Protein AF-A0A6P6XXM7-F1 (afdb_monomer)

Radius of gyration: 33.69 Å; Cα contacts (8 Å, |Δi|>4): 223; chains: 1; bounding box: 76×42×107 Å

Foldseek 3Di:
DVVVVVVVVLVVVVVVVVVVVVVVVVVVVVVVVVVVVVVVVVVVVPDDPDDPPDPDPVVPPPDDPDDDPPPPPPADAAEDEDEDEPVVVPDPPDPPFPKDKDADDDADQAPVRDWDKFKDWQNHTDDCCVCVVVVNQWHDDDRMTMGRHDDQVSFTKMWMWTAHPVNGIDIHIYGYGYDYDYPDLPDPVDVVSVVVVVVVVVCCSPVVVVVVVVVVVVVVVVVVVVVVVVVVVVVVVVVVVVVVVD

Solvent-accessible surface area (backbone atoms only — not comparable to full-atom values): 14733 Å² total; per-residue (Å²): 113,71,69,62,55,53,52,54,53,51,53,50,49,52,53,51,52,54,51,51,52,51,52,52,52,51,51,56,50,52,53,50,54,52,51,51,51,54,56,49,60,62,55,63,76,72,63,82,88,73,80,88,82,80,79,77,74,70,84,79,71,79,85,69,102,61,90,78,76,84,71,85,67,87,54,79,72,48,75,48,78,48,85,42,60,58,78,66,76,79,43,100,79,69,92,73,63,61,63,47,71,53,80,62,79,83,83,62,67,20,91,85,66,55,74,48,68,52,50,22,48,72,86,39,75,61,59,92,61,42,28,69,79,46,78,60,30,37,42,76,54,97,78,33,49,33,28,47,53,78,51,64,85,68,39,42,40,38,32,42,38,42,48,26,80,86,78,40,68,45,64,44,44,33,38,39,46,50,45,73,38,75,84,56,67,80,42,78,88,28,66,68,32,46,50,52,53,51,51,51,48,51,49,50,68,53,50,50,56,51,51,53,52,51,51,58,53,49,52,53,53,52,52,50,52,51,52,53,53,52,53,52,53,56,52,51,54,57,50,53,56,55,61,73,78,108

Secondary structure (DSSP, 8-state):
-HHHHHHHHHHHHHHHHHHHHHHHHHHHHHHHHHHHHHHHHHHGGGS---------GGGG-SS--S-----------EEEEEEEEGGGTS-TT------EEEPPSPP---TTS--EEEEEETTEEPPTTHHHHTTTSEEEETTEEEESS--GGG-EEEEEEEEETTTEEEEEEEEEEEEEE-S-TT-TT-HHHHHHHHHHHHHHHHHHHHHHHHHHHHHHHHHHHHHHHHHHHHHHHHHHHHHH--

InterPro domains:
  IPR013783 Immunoglobulin-like fold [G3DSA:2.60.40.10] (70-179)
  IPR036179 Immunoglobulin-like domain superfamily [SSF48726] (108-178)

Mean predicted aligned error: 16.74 Å

Structure (mmCIF, N/CA/C/O backbone):
data_AF-A0A6P6XXM7-F1
#
_entry.id   AF-A0A6P6XXM7-F1
#
loop_
_atom_site.group_PDB
_atom_site.id
_atom_site.type_symbol
_atom_site.label_atom_id
_atom_site.label_alt_id
_atom_site.label_comp_id
_atom_site.label_asym_id
_atom_site.label_entity_id
_atom_site.label_seq_id
_atom_site.pdbx_PDB_ins_code
_atom_site.Cartn_x
_atom_site.Cartn_y
_atom_site.Cartn_z
_atom_site.occupancy
_atom_site.B_iso_or_equiv
_atom_site.auth_seq_id
_atom_site.auth_comp_id
_atom_site.auth_asym_id
_atom_site.auth_atom_id
_atom_site.pdbx_PDB_model_num
ATOM 1 N N . MET A 1 1 ? -8.969 14.980 42.119 1.00 53.41 1 MET A N 1
ATOM 2 C CA . MET A 1 1 ? -7.583 14.891 41.609 1.00 53.41 1 MET A CA 1
ATOM 3 C C . MET A 1 1 ? 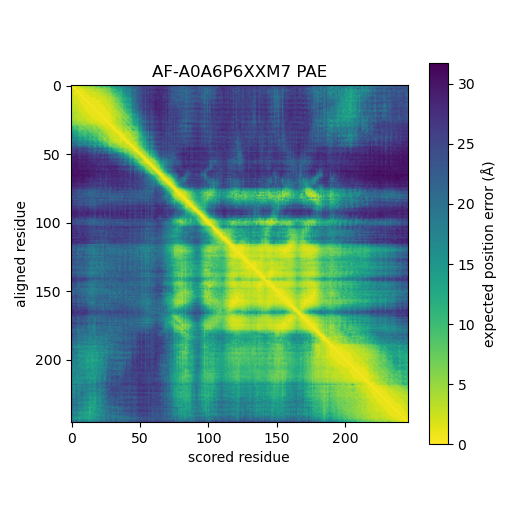-7.220 13.492 41.111 1.00 53.41 1 MET A C 1
ATOM 5 O O . MET A 1 1 ? -6.911 13.384 39.935 1.00 53.41 1 MET A O 1
ATOM 9 N N . PHE A 1 2 ? -7.371 12.425 41.907 1.00 51.16 2 PHE A N 1
ATOM 10 C CA . PHE A 1 2 ? -7.022 11.042 41.509 1.00 51.16 2 PHE A CA 1
ATOM 11 C C . PHE A 1 2 ? -7.587 10.553 40.160 1.00 51.16 2 PHE A C 1
ATOM 13 O O . PHE A 1 2 ? -6.910 9.844 39.424 1.00 51.16 2 PHE A O 1
ATOM 20 N N . TYR A 1 3 ? -8.804 10.962 39.796 1.00 44.75 3 TYR A N 1
ATOM 21 C CA . TYR A 1 3 ? -9.448 10.514 38.554 1.00 44.75 3 TYR A CA 1
ATOM 22 C C . TYR A 1 3 ? -8.784 11.088 37.289 1.00 44.75 3 TYR A C 1
ATOM 24 O O . TYR A 1 3 ? -8.707 10.412 36.270 1.00 44.75 3 TYR A O 1
ATOM 32 N N . HIS A 1 4 ? -8.257 12.314 37.363 1.00 58.06 4 HIS A N 1
ATOM 33 C CA . HIS A 1 4 ? -7.578 12.946 36.230 1.00 58.06 4 HIS A CA 1
ATOM 34 C C . HIS A 1 4 ? -6.200 12.318 35.995 1.00 58.06 4 HIS A C 1
ATOM 36 O O . HIS A 1 4 ? -5.817 12.093 34.853 1.00 58.06 4 HIS A O 1
ATOM 42 N N . GLN A 1 5 ? -5.512 11.959 37.086 1.00 59.47 5 GLN A N 1
ATOM 43 C CA . GLN A 1 5 ? -4.242 11.233 37.059 1.00 59.47 5 GLN A CA 1
ATOM 44 C C . GLN A 1 5 ? -4.393 9.831 36.453 1.00 59.47 5 GLN A C 1
ATOM 46 O O . GLN A 1 5 ? -3.555 9.421 35.657 1.00 59.47 5 GLN A O 1
ATOM 51 N N . CYS A 1 6 ? -5.487 9.129 36.764 1.00 61.59 6 CYS A N 1
ATOM 52 C CA . CYS A 1 6 ? -5.756 7.784 36.246 1.00 61.59 6 CYS A CA 1
ATOM 53 C C . CYS A 1 6 ? -6.059 7.774 34.732 1.00 61.59 6 CYS A C 1
ATOM 55 O O . CYS A 1 6 ? -5.651 6.865 34.010 1.00 61.59 6 CYS A O 1
ATOM 57 N N . ILE A 1 7 ? -6.729 8.814 34.224 1.00 69.81 7 ILE A N 1
ATOM 58 C CA . ILE A 1 7 ? -6.994 8.969 32.784 1.00 69.81 7 ILE A CA 1
ATOM 59 C C . ILE A 1 7 ? -5.702 9.306 32.032 1.00 69.81 7 ILE A C 1
ATOM 61 O O . ILE A 1 7 ? -5.435 8.745 30.974 1.00 69.81 7 ILE A O 1
ATOM 65 N N . THR A 1 8 ? -4.860 10.181 32.588 1.00 74.56 8 THR A N 1
ATOM 66 C CA . THR A 1 8 ? -3.582 10.514 31.949 1.00 74.56 8 THR A CA 1
ATOM 67 C C . THR A 1 8 ? -2.629 9.323 31.911 1.00 74.56 8 THR A C 1
ATOM 69 O O . THR A 1 8 ? -1.978 9.125 30.894 1.00 74.56 8 THR A O 1
ATOM 72 N N . THR A 1 9 ? -2.577 8.491 32.958 1.00 75.00 9 THR A N 1
ATOM 73 C CA . THR A 1 9 ? -1.690 7.314 32.981 1.00 75.00 9 THR A CA 1
ATOM 74 C C . THR A 1 9 ? -2.166 6.188 32.069 1.00 75.00 9 THR A C 1
ATOM 76 O O . THR A 1 9 ? -1.351 5.487 31.476 1.00 75.00 9 THR A O 1
ATOM 79 N N . THR A 1 10 ? -3.479 6.008 31.917 1.00 74.50 10 THR A N 1
ATOM 80 C CA . THR A 1 10 ? -4.025 5.021 30.973 1.00 74.50 10 THR A CA 1
ATOM 81 C C . THR A 1 10 ? -3.823 5.460 29.526 1.00 74.50 10 THR A C 1
ATOM 83 O O . THR A 1 10 ? -3.400 4.652 28.702 1.00 74.50 10 THR A O 1
ATOM 86 N N . ALA A 1 11 ? -4.019 6.746 29.221 1.00 76.12 11 ALA A N 1
ATOM 87 C CA . ALA A 1 11 ? -3.731 7.293 27.899 1.00 76.12 11 ALA A CA 1
ATOM 88 C C . ALA A 1 11 ? -2.241 7.171 27.529 1.00 76.12 11 ALA A C 1
ATOM 90 O O . ALA A 1 11 ? -1.923 6.753 26.417 1.00 76.12 11 ALA A O 1
ATOM 91 N N . THR A 1 12 ? -1.320 7.466 28.455 1.00 79.31 12 THR A N 1
ATOM 92 C CA . THR A 1 12 ? 0.120 7.317 28.191 1.00 79.31 12 THR A CA 1
ATOM 93 C C . THR A 1 12 ? 0.527 5.858 28.019 1.00 79.31 12 THR A C 1
ATOM 95 O O . THR A 1 12 ? 1.300 5.565 27.114 1.00 79.31 12 THR A O 1
ATOM 98 N N . MET A 1 13 ? -0.031 4.929 28.802 1.00 81.94 13 MET A N 1
ATOM 99 C CA . MET A 1 13 ? 0.214 3.492 28.622 1.00 81.94 13 MET A CA 1
ATOM 100 C C . MET A 1 13 ? -0.247 2.992 27.248 1.00 81.94 13 MET A C 1
ATOM 102 O O . MET A 1 13 ? 0.482 2.248 26.601 1.00 81.94 13 MET A O 1
ATOM 106 N N . ILE A 1 14 ? -1.411 3.436 26.761 1.00 81.38 14 ILE A N 1
ATOM 107 C CA . ILE A 1 14 ? -1.905 3.066 25.424 1.00 81.38 14 ILE A CA 1
ATOM 108 C C . ILE A 1 14 ? -0.974 3.605 24.330 1.00 81.38 14 ILE A C 1
ATOM 110 O O . ILE A 1 14 ? -0.646 2.879 23.393 1.00 81.38 14 ILE A O 1
ATOM 114 N N . ILE A 1 15 ? -0.506 4.851 24.458 1.00 83.06 15 ILE A N 1
ATOM 115 C CA . ILE A 1 15 ? 0.454 5.436 23.510 1.00 83.06 15 ILE A CA 1
ATOM 116 C C . ILE A 1 15 ? 1.769 4.649 23.525 1.00 83.06 15 ILE A C 1
ATOM 118 O O . ILE A 1 15 ? 2.273 4.312 22.459 1.00 83.06 15 ILE A O 1
ATOM 122 N N . ILE A 1 16 ? 2.291 4.306 24.707 1.00 85.06 16 ILE A N 1
ATOM 123 C CA . ILE A 1 16 ? 3.536 3.539 24.852 1.00 85.06 16 ILE A CA 1
ATOM 124 C C . ILE A 1 16 ? 3.395 2.142 24.239 1.00 85.06 16 ILE A C 1
ATOM 126 O O . ILE A 1 16 ? 4.280 1.727 23.499 1.00 85.06 16 ILE A O 1
ATOM 130 N N . ILE A 1 17 ? 2.284 1.438 24.486 1.00 86.56 17 ILE A N 1
ATOM 131 C CA . ILE A 1 17 ? 2.029 0.104 23.918 1.00 86.56 17 ILE A CA 1
ATOM 132 C C . ILE A 1 17 ? 1.953 0.170 22.390 1.00 86.56 17 ILE A C 1
ATOM 134 O O . ILE A 1 17 ? 2.574 -0.645 21.710 1.00 86.56 17 ILE A O 1
ATOM 138 N N . ASN A 1 18 ? 1.247 1.161 21.840 1.00 80.06 18 ASN A N 1
ATOM 139 C CA . ASN A 1 18 ? 1.173 1.348 20.392 1.00 80.06 18 ASN A CA 1
ATOM 140 C C . ASN A 1 18 ? 2.549 1.677 19.794 1.00 80.06 18 ASN A C 1
ATOM 142 O O . ASN A 1 18 ? 2.901 1.134 18.750 1.00 80.06 18 ASN A O 1
ATOM 146 N N . LEU A 1 19 ? 3.351 2.507 20.468 1.00 81.75 19 LEU A N 1
ATOM 147 C CA . LEU A 1 19 ? 4.707 2.836 20.026 1.00 81.75 19 LEU A CA 1
ATOM 148 C C . LEU A 1 19 ? 5.617 1.596 20.031 1.00 81.75 19 LEU A C 1
ATOM 150 O O . LEU A 1 19 ? 6.344 1.362 19.071 1.00 81.75 19 LEU A O 1
ATOM 154 N N . LEU A 1 20 ? 5.535 0.773 21.081 1.00 83.38 20 LEU A N 1
ATOM 155 C CA . LEU A 1 20 ? 6.277 -0.486 21.202 1.00 83.38 20 LEU A CA 1
ATOM 156 C C . LEU A 1 20 ? 5.891 -1.483 20.106 1.00 83.38 20 LEU A C 1
ATOM 158 O O . LEU A 1 20 ? 6.770 -2.090 19.504 1.00 83.38 20 LEU A O 1
ATOM 162 N N . MET A 1 21 ? 4.599 -1.609 19.796 1.00 82.31 21 MET A N 1
ATOM 163 C CA . MET A 1 21 ? 4.122 -2.466 18.704 1.00 82.31 21 MET A CA 1
ATOM 164 C C . MET A 1 21 ? 4.658 -2.005 17.342 1.00 82.31 21 MET A C 1
ATOM 166 O O . MET A 1 21 ? 5.068 -2.839 16.537 1.00 82.31 21 MET A O 1
ATOM 170 N N . VAL A 1 22 ? 4.716 -0.691 17.096 1.00 83.69 22 VAL A N 1
ATOM 171 C CA . VAL A 1 22 ? 5.305 -0.131 15.868 1.00 83.69 22 VAL A CA 1
ATOM 172 C C . VAL A 1 22 ? 6.805 -0.424 15.792 1.00 83.69 22 VAL A C 1
ATOM 174 O O . VAL A 1 22 ? 7.280 -0.854 14.745 1.00 83.69 22 VAL A O 1
ATOM 177 N N . ILE A 1 23 ? 7.545 -0.255 16.892 1.00 80.69 23 ILE A N 1
ATOM 178 C CA . ILE A 1 23 ? 8.986 -0.558 16.944 1.00 80.69 23 ILE A CA 1
ATOM 179 C C . ILE A 1 23 ? 9.237 -2.044 16.654 1.00 80.69 23 ILE A C 1
ATOM 181 O O . ILE A 1 23 ? 10.048 -2.364 15.787 1.00 80.69 23 ILE A O 1
ATOM 185 N N . VAL A 1 24 ? 8.490 -2.949 17.295 1.00 81.06 24 VAL A N 1
ATOM 186 C CA . VAL A 1 24 ? 8.616 -4.399 17.068 1.00 81.06 24 VAL A CA 1
ATOM 187 C C . VAL A 1 24 ? 8.268 -4.773 15.623 1.00 81.06 24 VAL A C 1
ATOM 189 O O . VAL A 1 24 ? 8.944 -5.613 15.026 1.0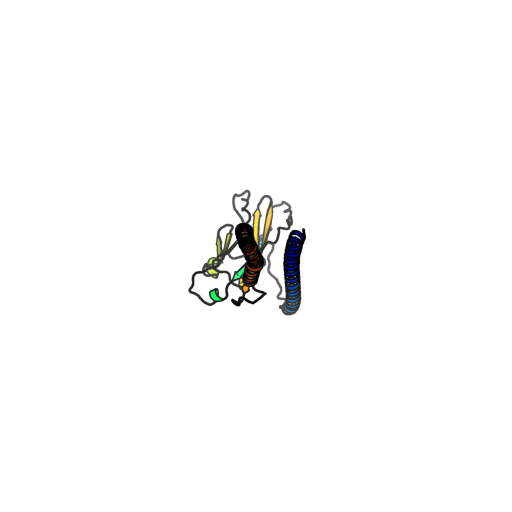0 81.06 24 VAL A O 1
ATOM 192 N N . MET A 1 25 ? 7.262 -4.137 15.013 1.00 74.06 25 MET A N 1
ATOM 193 C CA . MET A 1 25 ? 6.959 -4.342 13.591 1.00 74.06 25 MET A CA 1
ATOM 194 C C . MET A 1 25 ? 8.090 -3.864 12.674 1.00 74.06 25 MET A C 1
ATOM 196 O O . MET A 1 25 ? 8.427 -4.561 11.722 1.00 74.06 25 MET A O 1
ATOM 200 N N . ILE A 1 26 ? 8.708 -2.714 12.957 1.00 76.88 26 ILE A N 1
ATOM 201 C CA . ILE A 1 26 ? 9.846 -2.211 12.169 1.00 76.88 26 ILE A CA 1
ATOM 202 C C . ILE A 1 26 ? 11.038 -3.171 12.272 1.00 76.88 26 ILE A C 1
ATOM 204 O O . ILE A 1 26 ? 11.655 -3.505 11.261 1.00 76.88 26 ILE A O 1
ATOM 208 N N . GLU A 1 27 ? 11.339 -3.654 13.476 1.00 74.50 27 GLU A N 1
ATOM 209 C CA . GLU A 1 27 ? 12.498 -4.511 13.736 1.00 74.50 27 GLU A CA 1
ATOM 210 C C . GLU A 1 27 ? 12.328 -5.922 13.150 1.00 74.50 27 GLU A C 1
ATOM 212 O O . GLU A 1 27 ? 13.244 -6.464 12.528 1.00 74.50 27 GLU A O 1
ATOM 217 N N . THR A 1 28 ? 11.123 -6.494 13.243 1.00 69.19 28 THR A N 1
ATOM 218 C CA . THR A 1 28 ? 10.802 -7.777 12.593 1.00 69.19 28 THR A CA 1
ATOM 219 C C . THR A 1 28 ? 10.835 -7.682 11.068 1.00 69.19 28 THR A C 1
ATOM 221 O O . THR A 1 28 ? 11.307 -8.612 10.410 1.00 69.19 28 THR A O 1
ATOM 224 N N . ASN A 1 29 ? 10.415 -6.551 10.492 1.00 65.88 29 ASN A N 1
ATOM 225 C CA . ASN A 1 29 ? 10.488 -6.334 9.049 1.00 65.88 29 ASN A CA 1
ATOM 226 C C . ASN A 1 29 ? 11.944 -6.152 8.576 1.00 65.88 29 ASN A C 1
ATOM 228 O O . ASN A 1 29 ? 12.356 -6.768 7.596 1.00 65.88 29 ASN A O 1
ATOM 232 N N . SER A 1 30 ? 12.760 -5.408 9.335 1.00 70.81 30 SER A N 1
ATOM 233 C CA . SER A 1 30 ? 14.193 -5.234 9.053 1.00 70.81 30 SER A CA 1
ATOM 234 C C . SER A 1 30 ? 14.967 -6.558 9.099 1.00 70.81 30 SER A C 1
ATOM 236 O O . SER A 1 30 ? 15.788 -6.830 8.220 1.00 70.81 30 SER A O 1
ATOM 238 N N . ASN A 1 31 ? 14.668 -7.429 10.068 1.00 62.31 31 ASN A N 1
ATOM 239 C CA . ASN A 1 31 ? 15.294 -8.751 10.152 1.00 62.31 31 ASN A CA 1
ATOM 240 C C . ASN A 1 31 ? 14.895 -9.676 8.992 1.00 62.31 31 ASN A C 1
ATOM 242 O O . ASN A 1 31 ? 15.735 -10.434 8.501 1.00 62.31 31 ASN A O 1
ATOM 246 N N . ASN A 1 32 ? 13.653 -9.592 8.507 1.00 61.16 32 ASN A N 1
ATOM 247 C CA . ASN A 1 32 ? 13.218 -10.349 7.331 1.00 61.16 32 ASN A CA 1
ATOM 248 C C . ASN A 1 32 ? 13.897 -9.875 6.038 1.00 61.16 32 ASN A C 1
ATOM 250 O O . ASN A 1 32 ? 14.255 -10.707 5.202 1.00 61.16 32 ASN A O 1
ATOM 254 N N . ASP A 1 33 ? 14.120 -8.569 5.882 1.00 60.19 33 ASP A N 1
ATOM 255 C CA . ASP A 1 33 ? 14.833 -8.025 4.723 1.00 60.19 33 ASP A CA 1
ATOM 256 C C . ASP A 1 33 ? 16.317 -8.421 4.728 1.00 60.19 33 ASP A C 1
ATOM 258 O O . ASP A 1 33 ? 16.864 -8.787 3.684 1.00 60.19 33 ASP A O 1
ATOM 262 N N . ASN A 1 34 ? 16.959 -8.448 5.901 1.00 56.81 34 ASN A N 1
ATOM 263 C CA . ASN A 1 34 ? 18.336 -8.927 6.038 1.00 56.81 34 ASN A CA 1
ATOM 264 C C . ASN A 1 34 ? 18.461 -10.421 5.716 1.00 56.81 34 ASN A C 1
ATOM 266 O O . ASN A 1 34 ? 19.395 -10.817 5.022 1.00 56.81 34 ASN A O 1
ATOM 270 N N . LYS A 1 35 ? 17.497 -11.240 6.152 1.00 55.44 35 LYS A N 1
ATOM 271 C CA . LYS A 1 35 ? 17.468 -12.671 5.828 1.00 55.44 35 LYS A CA 1
ATOM 272 C C . LYS A 1 35 ? 17.300 -12.906 4.322 1.00 55.44 35 LYS A C 1
ATOM 274 O O . LYS A 1 35 ? 18.086 -13.636 3.734 1.00 55.44 35 LYS A O 1
ATOM 279 N N . LYS A 1 36 ? 16.382 -12.182 3.669 1.00 56.25 36 LYS A N 1
ATOM 280 C CA . LYS A 1 36 ? 16.212 -12.241 2.206 1.00 56.25 36 LYS A CA 1
ATOM 281 C C . LYS A 1 36 ? 17.438 -11.768 1.431 1.00 56.25 36 LYS A C 1
ATOM 283 O O . LYS A 1 36 ? 17.694 -12.281 0.350 1.00 56.25 36 LYS A O 1
ATOM 288 N N . LYS A 1 37 ? 18.186 -10.789 1.949 1.00 52.47 37 LYS A N 1
ATOM 289 C CA . LYS A 1 37 ? 19.414 -10.296 1.310 1.00 52.47 37 LYS A CA 1
ATOM 290 C C . LYS A 1 37 ? 20.542 -11.331 1.357 1.00 52.47 37 LYS A C 1
ATOM 292 O O . LYS A 1 37 ? 21.295 -11.424 0.394 1.00 52.47 37 LYS A O 1
ATOM 297 N N . ILE A 1 38 ? 20.631 -12.104 2.440 1.00 60.31 38 ILE A N 1
ATOM 298 C CA . ILE A 1 38 ? 21.577 -13.223 2.566 1.00 60.31 38 ILE A CA 1
ATOM 299 C C . ILE A 1 38 ? 21.202 -14.331 1.572 1.00 60.31 38 ILE A C 1
ATOM 301 O O . ILE A 1 38 ? 22.057 -14.755 0.800 1.00 60.31 38 ILE A O 1
ATOM 305 N N . ASP A 1 39 ? 19.918 -14.689 1.493 1.00 51.94 39 ASP A N 1
ATOM 306 C CA . ASP A 1 39 ? 19.435 -15.710 0.553 1.00 51.94 39 ASP A CA 1
ATOM 307 C C . ASP A 1 39 ? 19.616 -15.276 -0.925 1.00 51.94 39 ASP A C 1
ATOM 309 O O . ASP A 1 39 ? 19.922 -16.098 -1.788 1.00 51.94 39 ASP A O 1
ATOM 313 N N . LEU A 1 40 ? 19.488 -13.974 -1.237 1.00 53.69 40 LEU A N 1
ATOM 314 C CA . LEU A 1 40 ? 19.735 -13.441 -2.588 1.00 53.69 40 LEU A CA 1
ATOM 315 C C . LEU A 1 40 ? 21.223 -13.457 -2.971 1.00 53.69 40 LEU A C 1
ATOM 317 O O . LEU A 1 40 ? 21.555 -13.773 -4.111 1.00 53.69 40 LEU A O 1
ATOM 321 N N . MET A 1 41 ? 22.115 -13.126 -2.029 1.00 50.91 41 MET A N 1
ATOM 322 C CA . MET A 1 41 ? 23.566 -13.171 -2.259 1.00 50.91 41 MET A CA 1
ATOM 323 C C . MET A 1 41 ? 24.066 -14.603 -2.478 1.00 50.91 41 MET A C 1
ATOM 325 O O . MET A 1 41 ? 25.014 -14.811 -3.233 1.00 50.91 41 MET A O 1
ATOM 329 N N . GLU A 1 42 ? 23.418 -15.597 -1.869 1.00 52.12 42 GLU A N 1
ATOM 330 C CA . GLU A 1 42 ? 23.740 -17.008 -2.093 1.00 52.12 42 GLU A CA 1
ATOM 331 C C . GLU A 1 42 ? 23.264 -17.485 -3.482 1.00 52.12 42 GLU A C 1
ATOM 333 O O . GLU A 1 42 ? 23.955 -18.261 -4.146 1.00 52.12 42 GLU A O 1
ATOM 338 N N . MET A 1 43 ? 22.153 -16.937 -3.990 1.00 45.34 43 MET A N 1
ATOM 339 C CA . MET A 1 43 ? 21.592 -17.276 -5.305 1.00 45.34 43 MET A CA 1
ATOM 340 C C . MET A 1 43 ? 22.335 -16.621 -6.490 1.00 45.34 43 MET A C 1
ATOM 342 O O . MET A 1 43 ? 22.447 -17.236 -7.551 1.00 45.34 43 MET A O 1
ATOM 346 N N . GLU A 1 44 ? 22.922 -15.428 -6.317 1.00 43.31 44 GLU A N 1
ATOM 347 C CA . GLU A 1 44 ? 23.762 -14.773 -7.344 1.00 43.31 44 GLU A CA 1
ATOM 348 C C . GLU A 1 44 ? 25.072 -15.529 -7.640 1.00 43.31 44 GLU A C 1
ATOM 350 O O . GLU A 1 44 ? 25.670 -15.335 -8.699 1.00 43.31 44 GLU A O 1
ATOM 355 N N . SER A 1 45 ? 25.499 -16.447 -6.764 1.00 43.44 45 SER A N 1
ATOM 356 C CA . SER A 1 45 ? 26.685 -17.286 -6.993 1.00 43.44 45 SER A CA 1
ATOM 357 C C . SER A 1 45 ? 26.476 -18.419 -8.015 1.00 43.44 45 SER A C 1
ATOM 359 O O . SER A 1 45 ? 27.451 -19.039 -8.442 1.00 43.44 45 SER A O 1
ATOM 361 N N . TYR A 1 46 ? 25.231 -18.653 -8.459 1.00 41.09 46 TYR A N 1
ATOM 362 C CA . TYR A 1 46 ? 24.860 -19.742 -9.375 1.00 41.09 46 TYR A CA 1
ATOM 363 C C . TYR A 1 46 ? 24.392 -19.288 -10.768 1.00 41.09 46 TYR A C 1
ATOM 365 O O . TYR A 1 46 ? 24.050 -20.136 -11.594 1.00 41.09 46 TYR A O 1
ATOM 373 N N . LEU A 1 47 ? 24.379 -17.985 -11.073 1.00 40.25 47 LEU A N 1
ATOM 374 C CA . LEU A 1 47 ? 24.002 -17.515 -12.410 1.00 40.25 47 LEU A CA 1
ATOM 375 C C . LEU A 1 47 ? 25.190 -17.619 -13.390 1.00 40.25 47 LEU A C 1
ATOM 377 O O . LEU A 1 47 ? 26.282 -17.127 -13.088 1.00 40.25 47 LEU A O 1
ATOM 381 N N . PRO A 1 48 ? 25.010 -18.245 -14.570 1.00 38.47 48 PRO A N 1
ATOM 382 C CA . PRO A 1 48 ? 26.066 -18.354 -15.566 1.00 38.47 48 PRO A CA 1
ATOM 383 C C . PRO A 1 48 ? 26.423 -16.963 -16.100 1.00 38.47 48 PRO A C 1
ATOM 385 O O . PRO A 1 48 ? 25.563 -16.208 -16.550 1.00 38.47 48 PRO A O 1
ATOM 388 N N . LYS A 1 49 ? 27.717 -16.629 -16.052 1.00 42.00 49 LYS A N 1
ATOM 389 C CA . LYS A 1 49 ? 28.296 -15.455 -16.717 1.00 42.00 49 LYS A CA 1
ATOM 390 C C . LYS A 1 49 ? 28.253 -15.665 -18.232 1.00 42.00 49 LYS A C 1
ATOM 392 O O . LYS A 1 49 ? 29.262 -16.028 -18.829 1.00 42.00 49 LYS A O 1
ATOM 397 N N . GLU A 1 50 ? 27.096 -15.469 -18.851 1.00 38.31 50 GLU A N 1
ATOM 398 C CA . GLU A 1 50 ? 27.034 -15.292 -20.298 1.00 38.31 50 GLU A CA 1
ATOM 399 C C . GLU A 1 50 ? 27.451 -13.859 -20.650 1.00 38.31 50 GLU A C 1
ATOM 401 O O . GLU A 1 50 ? 26.998 -12.871 -20.070 1.00 38.31 50 GLU A O 1
ATOM 406 N N . SER A 1 51 ? 28.416 -13.781 -21.559 1.00 38.12 51 SER A N 1
ATOM 407 C CA . SER A 1 51 ? 29.055 -12.580 -22.080 1.00 38.12 51 SER A CA 1
ATOM 408 C C . SER A 1 51 ? 28.047 -11.674 -22.788 1.00 38.12 51 SER A C 1
ATOM 410 O O . SER A 1 51 ? 27.494 -12.035 -23.82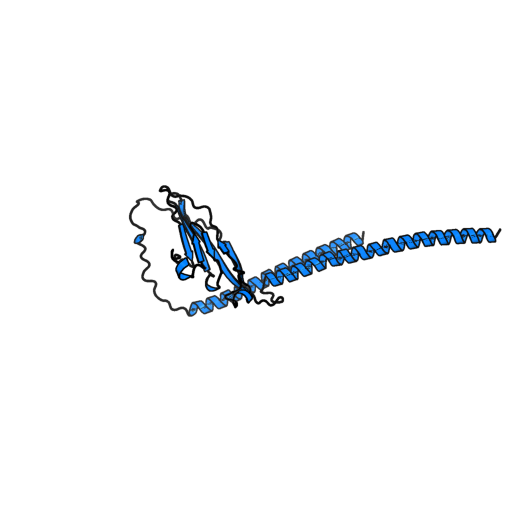7 1.00 38.12 51 SER A O 1
ATOM 412 N N . PHE A 1 52 ? 27.858 -10.471 -22.246 1.00 41.81 52 PHE A N 1
ATOM 413 C CA . PHE A 1 52 ? 27.203 -9.343 -22.907 1.00 41.81 52 PHE A CA 1
ATOM 414 C C . PHE A 1 52 ? 28.106 -8.785 -24.020 1.00 41.81 52 PHE A C 1
ATOM 416 O O . PHE A 1 52 ? 28.699 -7.720 -23.879 1.00 41.81 52 PHE A O 1
ATOM 423 N N . ASP A 1 53 ? 28.192 -9.500 -25.138 1.00 38.12 53 ASP A N 1
ATOM 424 C CA . ASP A 1 53 ? 28.714 -8.966 -26.397 1.00 38.12 53 ASP A CA 1
ATOM 425 C C . ASP A 1 53 ? 27.531 -8.709 -27.337 1.00 38.12 53 ASP A C 1
ATOM 427 O O . ASP A 1 53 ? 27.043 -9.620 -28.002 1.00 38.12 53 ASP A O 1
ATOM 431 N N . SER A 1 54 ? 27.023 -7.471 -27.324 1.00 39.94 54 SER A N 1
ATOM 432 C CA . SER A 1 54 ? 26.309 -6.771 -28.421 1.00 39.94 54 SER A CA 1
ATOM 433 C C . SER A 1 54 ? 25.307 -5.741 -27.886 1.00 39.94 54 SER A C 1
ATOM 435 O O . SER A 1 54 ? 24.115 -5.768 -28.180 1.00 39.94 54 SER A O 1
ATOM 437 N N . PHE A 1 55 ? 25.793 -4.773 -27.111 1.00 40.06 55 PHE A N 1
ATOM 438 C CA . PHE A 1 55 ? 25.111 -3.485 -27.034 1.00 40.06 55 PHE A CA 1
ATOM 439 C C . PHE A 1 55 ? 25.932 -2.508 -27.865 1.00 40.06 55 PHE A C 1
ATOM 441 O O . PHE A 1 55 ? 27.009 -2.106 -27.440 1.00 40.06 55 PHE A O 1
ATOM 448 N N . ASP A 1 56 ? 25.467 -2.220 -29.080 1.00 34.66 56 ASP A N 1
ATOM 449 C CA . ASP A 1 56 ? 26.113 -1.299 -30.015 1.00 34.66 56 ASP A CA 1
ATOM 450 C C . ASP A 1 56 ? 25.782 0.151 -29.597 1.00 34.66 56 ASP A C 1
ATOM 452 O O . ASP A 1 56 ? 24.643 0.600 -29.783 1.00 34.66 56 ASP A O 1
ATOM 456 N N . PRO A 1 57 ? 26.715 0.893 -28.967 1.00 40.56 57 PRO A N 1
ATOM 457 C CA . PRO A 1 57 ? 26.461 2.248 -28.489 1.00 40.56 57 PRO A CA 1
ATOM 458 C C . PRO A 1 57 ? 26.512 3.288 -29.623 1.00 40.56 57 PRO A C 1
ATOM 460 O O . PRO A 1 57 ? 26.169 4.453 -29.402 1.00 40.56 57 PRO A O 1
ATOM 463 N N . ASP A 1 58 ? 26.883 2.887 -30.844 1.00 34.28 58 ASP A N 1
ATOM 464 C CA . ASP A 1 58 ? 27.145 3.809 -31.952 1.00 34.28 58 ASP A CA 1
ATOM 465 C C . ASP A 1 58 ? 25.877 4.287 -32.682 1.00 34.28 58 ASP A C 1
ATOM 467 O O . ASP A 1 58 ? 25.931 5.232 -33.475 1.00 34.28 58 ASP A O 1
ATOM 471 N N . ILE A 1 59 ? 24.696 3.739 -32.366 1.00 39.34 59 ILE A N 1
ATOM 472 C CA . ILE A 1 59 ? 23.423 4.185 -32.965 1.00 39.34 59 ILE A CA 1
ATOM 473 C C . ILE A 1 59 ? 22.934 5.544 -32.418 1.00 39.34 59 ILE A C 1
ATOM 475 O O . ILE A 1 59 ? 22.113 6.199 -33.062 1.00 39.34 59 ILE A O 1
ATOM 479 N N . LEU A 1 60 ? 23.475 6.044 -31.299 1.00 36.28 60 LEU A N 1
ATOM 480 C CA . LEU A 1 60 ? 23.085 7.348 -30.729 1.00 36.28 60 LEU A CA 1
ATOM 481 C C . LEU A 1 60 ? 24.119 8.472 -30.909 1.00 36.28 60 LEU A C 1
ATOM 483 O O . LEU A 1 60 ? 23.854 9.610 -30.526 1.00 36.28 60 LEU A O 1
ATOM 487 N N . LEU A 1 61 ? 25.266 8.204 -31.539 1.00 33.84 61 LEU A N 1
ATOM 488 C CA . LEU A 1 61 ? 26.383 9.153 -31.637 1.00 33.84 61 LEU A CA 1
ATOM 489 C C . LEU A 1 61 ? 26.652 9.652 -33.064 1.00 33.84 61 LEU A C 1
ATOM 491 O O . LEU A 1 61 ? 27.798 9.832 -33.476 1.00 33.84 61 LEU A O 1
ATOM 495 N N . ARG A 1 62 ? 25.601 9.973 -33.833 1.00 30.12 62 ARG A N 1
ATOM 496 C CA . ARG A 1 62 ? 25.766 10.715 -35.095 1.00 30.12 62 ARG A CA 1
ATOM 497 C C . ARG A 1 62 ? 25.209 12.137 -35.021 1.00 30.12 62 ARG A C 1
ATOM 499 O O . ARG A 1 62 ? 24.029 12.378 -35.231 1.00 30.12 62 ARG A O 1
ATOM 506 N N . ARG A 1 63 ? 26.163 13.063 -34.848 1.00 32.28 63 ARG A N 1
ATOM 507 C CA . ARG A 1 63 ? 26.125 14.519 -35.094 1.00 32.28 63 ARG A CA 1
ATOM 508 C C . ARG A 1 63 ? 25.273 15.375 -34.147 1.00 32.28 63 ARG A C 1
ATOM 510 O O . ARG A 1 63 ? 24.177 15.790 -34.494 1.00 32.28 63 ARG A O 1
ATOM 517 N N . SER A 1 64 ? 25.914 15.873 -33.089 1.00 27.97 64 SER A N 1
ATOM 518 C CA . SER A 1 64 ? 25.972 17.324 -32.847 1.00 27.97 64 SER A CA 1
ATOM 519 C C . SER A 1 64 ? 27.164 17.654 -31.943 1.00 27.97 64 SER A C 1
ATOM 521 O O . SER A 1 64 ? 27.332 17.028 -30.902 1.00 27.97 64 SER A O 1
ATOM 523 N N . ASN A 1 65 ? 27.994 18.623 -32.340 1.00 26.58 65 ASN A N 1
ATOM 524 C CA . ASN A 1 65 ? 29.146 19.127 -31.580 1.00 26.58 65 ASN A CA 1
ATOM 525 C C . ASN A 1 65 ? 28.704 19.981 -30.378 1.00 26.58 65 ASN A C 1
ATOM 527 O O . ASN A 1 65 ? 29.071 21.149 -30.289 1.00 26.58 65 ASN A O 1
ATOM 531 N N . HIS A 1 66 ? 27.856 19.454 -29.500 1.00 25.67 66 HIS A N 1
ATOM 532 C CA . HIS A 1 66 ? 27.501 20.086 -28.233 1.00 25.67 66 HIS A CA 1
ATOM 533 C C . HIS A 1 66 ? 27.676 19.040 -27.136 1.00 25.67 66 HIS A C 1
ATOM 535 O O . HIS A 1 66 ? 27.080 17.967 -27.177 1.00 25.67 66 HIS A O 1
ATOM 541 N N . SER A 1 67 ? 28.552 19.341 -26.185 1.00 24.05 67 SER A N 1
ATOM 542 C CA . SER A 1 67 ? 28.770 18.564 -24.972 1.00 24.05 67 SER A CA 1
ATOM 543 C C . SER A 1 67 ? 27.444 18.388 -24.225 1.00 24.05 67 SER A C 1
ATOM 545 O O . SER A 1 67 ? 26.914 19.336 -23.648 1.00 24.05 67 SER A O 1
ATOM 547 N N . ILE A 1 68 ? 26.898 17.170 -24.248 1.00 24.41 68 ILE A N 1
ATOM 548 C CA . ILE A 1 68 ? 25.727 16.789 -23.454 1.00 24.41 68 ILE A CA 1
ATOM 549 C C . ILE A 1 68 ? 26.208 16.603 -22.015 1.00 24.41 68 ILE A C 1
ATOM 551 O O . ILE A 1 68 ? 26.907 15.643 -21.694 1.00 24.41 68 ILE A O 1
ATOM 555 N N . TYR A 1 69 ? 25.847 17.539 -21.142 1.00 21.38 69 TYR A N 1
ATOM 556 C CA . TYR A 1 69 ? 26.007 17.367 -19.705 1.00 21.38 69 TYR A CA 1
ATOM 557 C C . TYR A 1 69 ? 24.967 16.348 -19.225 1.00 21.38 69 TYR A C 1
ATOM 559 O O . TYR A 1 69 ? 23.772 16.635 -19.193 1.00 21.38 69 TYR A O 1
ATOM 567 N N . VAL A 1 70 ? 25.412 15.145 -18.855 1.00 23.94 70 VAL A N 1
ATOM 568 C CA . VAL A 1 70 ? 24.572 14.168 -18.148 1.00 23.94 70 VAL A CA 1
ATOM 569 C C . VAL A 1 70 ? 24.470 14.627 -16.697 1.00 23.94 70 VAL A C 1
ATOM 571 O O . VAL A 1 70 ? 25.314 14.312 -15.859 1.00 23.94 70 VAL A O 1
ATOM 574 N N . GLN A 1 71 ? 23.462 15.442 -16.398 1.00 25.52 71 GLN A N 1
ATOM 575 C CA . GLN A 1 71 ? 23.163 15.823 -15.026 1.00 25.52 71 GLN A CA 1
ATOM 576 C C . GLN A 1 71 ? 22.434 14.655 -14.352 1.00 25.52 71 GLN A C 1
ATOM 578 O O . GLN A 1 71 ? 21.255 14.417 -14.607 1.00 25.52 71 GLN A O 1
ATOM 583 N N . TYR A 1 72 ? 23.136 13.926 -13.482 1.00 26.02 72 TYR A N 1
ATOM 584 C CA . TYR A 1 72 ? 22.526 12.964 -12.562 1.00 26.02 72 TYR A CA 1
ATOM 585 C C . TYR A 1 72 ? 21.663 13.722 -11.550 1.00 26.02 72 TYR A C 1
ATOM 587 O O . TYR A 1 72 ? 22.099 14.064 -10.451 1.00 26.02 72 TYR A O 1
ATOM 595 N N . ILE A 1 73 ? 20.423 14.018 -11.924 1.00 31.62 73 ILE A N 1
ATOM 596 C CA . ILE A 1 73 ? 19.401 14.394 -10.955 1.00 31.62 73 ILE A CA 1
ATOM 597 C C . ILE A 1 73 ? 18.945 13.077 -10.335 1.00 31.62 73 ILE A C 1
ATOM 599 O O . ILE A 1 73 ? 18.193 12.326 -10.947 1.00 31.62 73 ILE A O 1
ATOM 603 N N . SER A 1 74 ? 19.469 12.770 -9.147 1.00 33.75 74 SER A N 1
ATOM 604 C CA . SER A 1 74 ? 18.994 11.670 -8.305 1.00 33.75 74 SER A CA 1
ATOM 605 C C . SER A 1 74 ? 17.505 11.886 -8.025 1.00 33.75 74 SER A C 1
ATOM 607 O O . SER A 1 74 ? 17.129 12.708 -7.188 1.00 33.75 74 SER A O 1
ATOM 609 N N . THR A 1 75 ? 16.647 11.229 -8.803 1.00 40.62 75 THR A N 1
ATOM 610 C CA . THR A 1 75 ? 15.195 11.292 -8.656 1.00 40.62 75 THR A CA 1
ATOM 611 C C . THR A 1 75 ? 14.755 10.205 -7.682 1.00 40.62 75 THR A C 1
ATOM 613 O O . THR A 1 75 ? 15.174 9.050 -7.758 1.00 40.62 75 THR A O 1
ATOM 616 N N . MET A 1 76 ? 13.934 10.604 -6.711 1.00 46.06 76 MET A N 1
ATOM 617 C CA . MET A 1 76 ? 13.391 9.738 -5.668 1.00 46.06 76 MET A CA 1
ATOM 618 C C . MET A 1 76 ? 12.809 8.447 -6.257 1.00 46.06 76 MET A C 1
ATOM 620 O O . MET A 1 76 ? 11.864 8.488 -7.043 1.00 46.06 76 MET A O 1
ATOM 624 N N . THR A 1 77 ? 13.347 7.296 -5.851 1.00 46.56 77 THR A N 1
ATOM 625 C CA . THR A 1 77 ? 12.749 5.998 -6.177 1.00 46.56 77 THR A CA 1
ATOM 626 C C . THR A 1 77 ? 11.423 5.875 -5.438 1.00 46.56 77 THR A C 1
ATOM 628 O O . THR A 1 77 ? 11.397 5.789 -4.210 1.00 46.56 77 THR A O 1
ATOM 631 N N . THR A 1 78 ? 10.317 5.870 -6.177 1.00 54.25 78 THR A N 1
ATOM 632 C CA . THR A 1 78 ? 8.994 5.627 -5.593 1.00 54.25 78 THR A CA 1
ATOM 633 C C . THR A 1 78 ? 8.719 4.129 -5.619 1.00 54.25 78 THR A C 1
ATOM 635 O O . THR A 1 78 ? 8.753 3.500 -6.679 1.00 54.25 78 THR A O 1
ATOM 638 N N . THR A 1 79 ? 8.470 3.544 -4.448 1.00 52.41 79 THR A N 1
ATOM 639 C CA . THR A 1 79 ? 8.115 2.126 -4.322 1.00 52.41 79 THR A CA 1
ATOM 640 C C . THR A 1 79 ? 6.599 1.989 -4.321 1.00 52.41 79 THR A C 1
ATOM 642 O O . THR A 1 79 ? 5.934 2.535 -3.442 1.00 52.41 79 THR A O 1
ATOM 645 N N . ILE A 1 80 ? 6.059 1.250 -5.289 1.00 62.94 80 ILE A N 1
ATOM 646 C CA . ILE A 1 80 ? 4.634 0.927 -5.381 1.00 62.94 80 ILE A CA 1
ATOM 647 C C . ILE A 1 80 ? 4.474 -0.540 -4.975 1.00 62.94 80 ILE A C 1
ATOM 649 O O . ILE A 1 80 ? 5.043 -1.434 -5.606 1.00 62.94 80 ILE A O 1
ATOM 653 N N . MET A 1 81 ? 3.725 -0.783 -3.900 1.00 50.72 81 MET A N 1
ATOM 654 C CA . MET A 1 81 ? 3.363 -2.129 -3.450 1.00 50.72 81 MET A CA 1
ATOM 655 C C . MET A 1 81 ? 1.922 -2.412 -3.856 1.00 50.72 81 MET A C 1
ATOM 657 O O . MET A 1 81 ? 1.033 -1.614 -3.555 1.00 50.72 81 MET A O 1
ATOM 661 N N . ILE A 1 82 ? 1.710 -3.523 -4.561 1.00 62.09 82 ILE A N 1
ATOM 662 C CA . ILE A 1 82 ? 0.380 -3.966 -4.984 1.00 62.09 82 ILE A CA 1
ATOM 663 C C . ILE A 1 82 ? 0.111 -5.329 -4.378 1.00 62.09 82 ILE A C 1
ATOM 665 O O . ILE A 1 82 ? 0.825 -6.298 -4.654 1.00 62.09 82 ILE A O 1
ATOM 669 N N . ASP A 1 83 ? -0.956 -5.378 -3.592 1.00 52.19 83 ASP A N 1
ATOM 670 C CA . ASP A 1 83 ? -1.390 -6.573 -2.890 1.00 52.19 83 ASP A CA 1
ATOM 671 C C . ASP A 1 83 ? -2.457 -7.281 -3.724 1.00 52.19 83 ASP A C 1
ATOM 673 O O . ASP A 1 83 ? -3.527 -6.729 -3.998 1.00 52.19 83 ASP A O 1
ATOM 677 N N . MET A 1 84 ? -2.173 -8.518 -4.127 1.00 57.94 84 MET A N 1
ATOM 678 C CA . MET A 1 84 ? -3.141 -9.367 -4.815 1.00 57.94 84 MET A CA 1
ATOM 679 C C . MET A 1 84 ? -3.755 -10.401 -3.875 1.00 57.94 84 MET A C 1
ATOM 681 O O . MET A 1 84 ? -3.069 -11.009 -3.053 1.00 57.94 84 MET A O 1
ATOM 685 N N . ASN A 1 85 ? -5.063 -10.616 -4.021 1.00 50.97 85 ASN A N 1
ATOM 686 C CA . ASN A 1 85 ? -5.790 -11.661 -3.308 1.00 50.97 85 ASN A CA 1
ATOM 687 C C . ASN A 1 85 ? -5.667 -12.995 -4.066 1.00 50.97 85 ASN A C 1
ATOM 689 O O . ASN A 1 85 ? -5.944 -13.041 -5.264 1.00 50.97 85 ASN A O 1
ATOM 693 N N . GLU A 1 86 ? -5.324 -14.087 -3.377 1.00 49.62 86 GLU A N 1
ATOM 694 C CA . GLU A 1 86 ? -5.188 -15.438 -3.958 1.00 49.62 86 GLU A CA 1
ATOM 695 C C . GLU A 1 86 ? -6.441 -15.909 -4.716 1.00 49.62 86 GLU A C 1
ATOM 697 O O . GLU A 1 86 ? -6.340 -16.617 -5.719 1.00 49.62 86 GLU A O 1
ATOM 702 N N . ASN A 1 87 ? -7.631 -15.456 -4.312 1.00 47.25 87 ASN A N 1
ATOM 703 C CA . ASN A 1 87 ? -8.885 -15.814 -4.986 1.00 47.25 87 ASN A CA 1
ATOM 704 C C . ASN A 1 87 ? -9.019 -15.211 -6.402 1.00 47.25 87 ASN A C 1
ATOM 706 O O . ASN A 1 87 ? -9.858 -15.662 -7.184 1.00 47.25 87 ASN A O 1
ATOM 710 N N . GLN A 1 88 ? -8.198 -14.213 -6.750 1.00 46.81 88 GLN A N 1
ATOM 711 C CA . GLN A 1 88 ? -8.138 -13.640 -8.100 1.00 46.81 88 GLN A CA 1
ATOM 712 C C . GLN A 1 88 ? -7.148 -14.366 -9.022 1.00 46.81 88 GLN A C 1
ATOM 714 O O . GLN A 1 88 ? -7.200 -14.164 -10.231 1.00 46.81 88 GLN A O 1
ATOM 719 N N . LEU A 1 89 ? -6.285 -15.239 -8.487 1.00 47.88 89 LEU A N 1
ATOM 720 C CA . LEU A 1 89 ? -5.342 -16.029 -9.288 1.00 47.88 89 LEU A CA 1
ATOM 721 C C . LEU A 1 89 ? -5.962 -17.292 -9.899 1.00 47.88 89 LEU A C 1
ATOM 723 O O . LEU A 1 89 ? -5.463 -17.797 -10.900 1.00 47.88 89 LEU A O 1
ATOM 727 N N . SER A 1 90 ? -7.039 -17.814 -9.309 1.00 43.44 90 SER A N 1
ATOM 728 C CA . SER A 1 90 ? -7.629 -19.111 -9.677 1.00 43.44 90 SER A CA 1
ATOM 729 C C . SER A 1 90 ? -8.886 -19.014 -10.547 1.00 43.44 90 SER A C 1
ATOM 731 O O . SER A 1 90 ? -9.394 -20.033 -11.011 1.00 43.44 90 SER A O 1
ATOM 733 N N . SER A 1 91 ? -9.387 -17.806 -10.812 1.00 40.94 91 SER A N 1
ATOM 734 C CA . SER A 1 91 ? -10.618 -17.586 -11.571 1.00 40.94 91 SER A CA 1
ATOM 735 C C . SER A 1 91 ? -10.355 -16.749 -12.824 1.00 40.94 91 SER A C 1
ATOM 737 O O . SER A 1 91 ? -10.385 -15.523 -12.814 1.00 40.94 91 SER A O 1
ATOM 739 N N . SER A 1 92 ? -10.196 -17.420 -13.964 1.00 40.81 92 SER A N 1
ATOM 740 C CA . SER A 1 92 ? -10.136 -16.810 -15.302 1.00 40.81 92 SER A CA 1
ATOM 741 C C . SER A 1 92 ? -11.437 -16.099 -15.737 1.00 40.81 92 SER A C 1
ATOM 743 O O . SER A 1 92 ? -11.573 -15.723 -16.899 1.00 40.81 92 SER A O 1
ATOM 745 N N . SER A 1 93 ? -12.412 -15.904 -14.840 1.00 36.78 93 SER A N 1
ATOM 746 C CA . SER A 1 93 ? -13.764 -15.445 -15.191 1.00 36.78 93 SER A CA 1
ATOM 747 C C . SER A 1 93 ? -14.458 -14.495 -14.202 1.00 36.78 93 SER A C 1
ATOM 749 O O . SER A 1 93 ? -15.570 -14.067 -14.504 1.00 36.78 93 SER A O 1
ATOM 751 N N . SER A 1 94 ? -13.848 -14.070 -13.083 1.00 36.97 94 SER A N 1
ATOM 752 C CA . SER A 1 94 ? -14.481 -13.065 -12.202 1.00 36.97 94 SER A CA 1
ATOM 753 C C . SER A 1 94 ? -13.754 -11.719 -12.200 1.00 36.97 94 SER A C 1
ATOM 755 O O . SER A 1 94 ? -12.670 -11.544 -11.651 1.00 36.97 94 SER A O 1
ATOM 757 N N . SER A 1 95 ? -14.419 -10.753 -12.827 1.00 37.44 95 SER A N 1
ATOM 758 C CA . SER A 1 95 ? -14.057 -9.359 -13.075 1.00 37.44 95 SER A CA 1
ATOM 759 C C . SER A 1 95 ? -13.895 -8.516 -11.804 1.00 37.44 95 SER A C 1
ATOM 761 O O . SER A 1 95 ? -14.730 -7.671 -11.488 1.00 37.44 95 SER A O 1
ATOM 763 N N . SER A 1 96 ? -12.795 -8.705 -11.087 1.00 38.84 96 SER A N 1
ATOM 764 C CA . SER A 1 96 ? -12.281 -7.702 -10.148 1.00 38.84 96 SER A CA 1
ATOM 765 C C . SER A 1 96 ? -10.813 -7.433 -10.463 1.00 38.84 96 SER A C 1
ATOM 767 O O . SER A 1 96 ? -9.914 -7.728 -9.692 1.00 38.84 96 SER A O 1
ATOM 769 N N . SER A 1 97 ? -10.567 -6.939 -11.676 1.00 43.56 97 SER A N 1
ATOM 770 C CA . SER A 1 97 ? -9.226 -6.647 -12.173 1.00 43.56 97 SER A CA 1
ATOM 771 C C . SER A 1 97 ? -8.647 -5.441 -11.431 1.00 43.56 97 SER A C 1
ATOM 773 O O . SER A 1 97 ? -9.115 -4.318 -11.615 1.00 43.56 97 SER A O 1
ATOM 775 N N . SER A 1 98 ? -7.655 -5.679 -10.575 1.00 53.25 98 SER A N 1
ATOM 776 C CA . SER A 1 98 ? -6.863 -4.627 -9.938 1.00 53.25 98 SER A CA 1
ATOM 777 C C . SER A 1 98 ? -6.079 -3.881 -11.015 1.00 53.25 98 SER A C 1
ATOM 779 O O . SER A 1 98 ? -5.042 -4.358 -11.476 1.00 53.25 98 SER A O 1
ATOM 781 N N . SER A 1 99 ? -6.606 -2.738 -11.456 1.00 49.84 99 SER A N 1
ATOM 782 C CA . SER A 1 99 ? -5.949 -1.904 -12.455 1.00 49.84 99 SER A CA 1
ATOM 783 C C . SER A 1 99 ? -4.923 -0.990 -11.795 1.00 49.84 99 SER A C 1
ATOM 785 O O . SER A 1 99 ? -5.282 -0.201 -10.919 1.00 49.84 99 SER A O 1
ATOM 787 N N . LEU A 1 100 ? -3.670 -1.057 -12.238 1.00 66.94 100 LEU A N 1
ATOM 788 C CA . LEU A 1 100 ? -2.631 -0.101 -11.868 1.00 66.94 100 LEU A CA 1
ATOM 789 C C . LEU A 1 100 ? -2.389 0.842 -13.039 1.00 66.94 100 LEU A C 1
ATOM 791 O O . LEU A 1 100 ? -2.159 0.389 -14.159 1.00 66.94 100 LEU A O 1
ATOM 795 N N . ILE A 1 101 ? -2.369 2.138 -12.757 1.00 66.31 101 ILE A N 1
ATOM 796 C CA . ILE A 1 101 ? -1.892 3.147 -13.697 1.00 66.31 101 ILE A CA 1
ATOM 797 C C . ILE A 1 101 ? -0.713 3.847 -13.030 1.00 66.31 101 ILE A C 1
ATOM 799 O O . ILE A 1 101 ? -0.842 4.366 -11.919 1.00 66.31 101 ILE A O 1
ATOM 803 N N . ILE A 1 102 ? 0.450 3.808 -13.677 1.00 64.50 102 ILE A N 1
ATOM 804 C CA . ILE A 1 102 ? 1.631 4.545 -13.229 1.00 64.50 102 ILE A CA 1
ATOM 805 C C . ILE A 1 102 ? 1.671 5.842 -14.035 1.00 64.50 102 ILE A C 1
ATOM 807 O O . ILE A 1 102 ? 2.141 5.860 -15.171 1.00 64.50 102 ILE A O 1
ATOM 811 N N . ASN A 1 103 ? 1.149 6.915 -13.438 1.00 56.56 103 ASN A N 1
ATOM 812 C CA . ASN A 1 103 ? 1.175 8.247 -14.038 1.00 56.56 103 ASN A CA 1
ATOM 813 C C . ASN A 1 103 ? 2.564 8.872 -13.884 1.00 56.56 103 ASN A C 1
ATOM 815 O O . ASN A 1 103 ? 3.167 8.823 -12.807 1.00 56.56 103 ASN A O 1
ATOM 819 N N . GLN A 1 104 ? 3.055 9.495 -14.953 1.00 58.81 104 GLN A N 1
ATOM 820 C CA . GLN A 1 104 ? 4.347 10.171 -14.964 1.00 58.81 104 GLN A CA 1
ATOM 821 C C . GLN A 1 104 ? 4.241 11.666 -14.595 1.00 58.81 104 GLN A C 1
ATOM 823 O O . GLN A 1 104 ? 3.168 12.269 -14.540 1.00 58.81 104 GLN A O 1
ATOM 828 N N . LEU A 1 105 ? 5.409 12.274 -14.361 1.00 52.44 105 LEU A N 1
ATOM 829 C CA . LEU A 1 105 ? 5.662 13.707 -14.501 1.00 52.44 105 LEU A CA 1
ATOM 830 C C . LEU A 1 105 ? 5.269 14.177 -15.911 1.00 52.44 105 LEU A C 1
ATOM 832 O O . LEU A 1 105 ? 5.599 13.517 -16.885 1.00 52.44 105 LEU A O 1
ATOM 836 N N . ARG A 1 106 ? 4.619 15.341 -16.003 1.00 54.34 106 ARG A N 1
ATOM 837 C CA . ARG A 1 106 ? 4.185 15.976 -17.259 1.00 54.34 106 ARG A CA 1
ATOM 838 C C . ARG A 1 106 ? 5.318 16.006 -18.298 1.00 54.34 106 ARG A C 1
ATOM 840 O O . ARG A 1 106 ? 6.330 16.666 -18.041 1.00 54.34 106 ARG A O 1
ATOM 847 N N . ALA A 1 107 ? 5.121 15.354 -19.447 1.00 58.16 107 ALA A N 1
ATOM 848 C CA . ALA A 1 107 ? 6.068 15.380 -20.557 1.00 58.16 107 ALA A CA 1
ATOM 849 C C . ALA A 1 107 ? 6.373 16.825 -20.978 1.00 58.16 107 ALA A C 1
ATOM 851 O O . ALA A 1 107 ? 5.474 17.669 -21.095 1.00 58.16 107 ALA A O 1
ATOM 852 N N . VAL A 1 108 ? 7.658 17.134 -21.166 1.00 58.09 108 VAL A N 1
ATOM 853 C CA . VAL A 1 108 ? 8.089 18.456 -21.628 1.00 58.09 108 VAL A CA 1
ATOM 854 C C . VAL A 1 108 ? 8.337 18.370 -23.129 1.00 58.09 108 VAL A C 1
ATOM 856 O O . VAL A 1 108 ? 9.271 17.678 -23.533 1.00 58.09 108 VAL A O 1
ATOM 859 N N . PRO A 1 109 ? 7.560 19.079 -23.969 1.00 58.44 109 PRO A N 1
ATOM 860 C CA . PRO A 1 109 ? 7.780 19.049 -25.405 1.00 58.44 109 PRO A CA 1
ATOM 861 C C . PRO A 1 109 ? 9.198 19.531 -25.722 1.00 58.44 109 PRO A C 1
ATOM 863 O O . PRO A 1 109 ? 9.687 20.530 -25.184 1.00 58.44 109 PRO A O 1
ATOM 866 N N . THR A 1 110 ? 9.875 18.792 -26.587 1.00 60.53 110 THR A N 1
ATOM 867 C CA . THR A 1 110 ? 11.157 19.177 -27.172 1.00 60.53 110 THR A CA 1
ATOM 868 C C . THR A 1 110 ? 10.990 20.378 -28.112 1.00 60.53 110 THR A C 1
ATOM 870 O O . THR A 1 110 ? 9.882 20.758 -28.491 1.00 60.53 110 THR A O 1
ATOM 873 N N . SER A 1 111 ? 12.104 20.991 -28.524 1.00 61.34 111 SER A N 1
ATOM 874 C CA . SER A 1 111 ? 12.102 22.149 -29.435 1.00 61.34 111 SER A CA 1
ATOM 875 C C . SER A 1 111 ? 11.534 21.857 -30.833 1.00 61.34 111 SER A C 1
ATOM 877 O O . SER A 1 111 ? 11.127 22.788 -31.520 1.00 61.34 111 SER A O 1
ATOM 879 N N . ASP A 1 112 ? 11.483 20.588 -31.245 1.00 65.38 112 A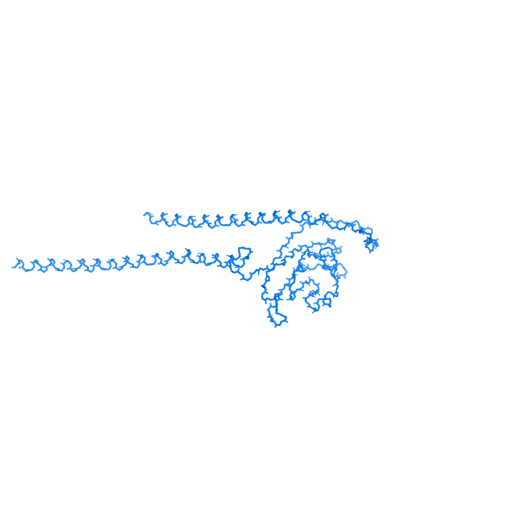SP A N 1
ATOM 880 C CA . ASP A 1 112 ? 10.821 20.094 -32.461 1.00 65.38 112 ASP A CA 1
ATOM 881 C C . ASP A 1 112 ? 9.339 19.728 -32.239 1.00 65.38 112 ASP A C 1
ATOM 883 O O . ASP A 1 112 ? 8.660 19.319 -33.177 1.00 65.38 112 ASP A O 1
ATOM 887 N N . GLY A 1 113 ? 8.819 19.883 -31.015 1.00 65.00 113 GLY A N 1
ATOM 888 C CA . GLY A 1 113 ? 7.432 19.582 -30.655 1.00 65.00 113 GLY A CA 1
ATOM 889 C C . GLY A 1 113 ? 7.111 18.088 -30.528 1.00 65.00 113 GLY A C 1
ATOM 890 O O . GLY A 1 113 ? 5.947 17.743 -30.339 1.00 65.00 113 GLY A O 1
ATOM 891 N N . GLN A 1 114 ? 8.110 17.202 -30.621 1.00 65.44 114 GLN A N 1
ATOM 892 C CA . GLN A 1 114 ? 7.934 15.750 -30.527 1.00 65.44 114 GLN A CA 1
ATOM 893 C C . GLN A 1 114 ? 8.289 15.216 -29.139 1.00 65.44 114 GLN A C 1
ATOM 895 O O . GLN A 1 114 ? 9.452 15.158 -28.757 1.00 65.44 114 GLN A O 1
ATOM 900 N N . ILE A 1 115 ? 7.299 14.728 -28.400 1.00 63.66 115 ILE A N 1
ATOM 901 C CA . ILE A 1 115 ? 7.549 14.041 -27.129 1.00 63.66 115 ILE A CA 1
ATOM 902 C C . ILE A 1 115 ? 8.270 12.717 -27.425 1.00 63.66 115 ILE A C 1
ATOM 904 O O . ILE A 1 115 ? 7.743 11.853 -28.127 1.00 63.66 115 ILE A O 1
ATOM 908 N N . ARG A 1 116 ? 9.501 12.571 -26.923 1.00 73.88 116 ARG A N 1
ATOM 909 C CA . ARG A 1 116 ? 10.312 11.352 -27.059 1.00 73.88 116 ARG A CA 1
ATOM 910 C C . ARG A 1 116 ? 10.439 10.683 -25.700 1.00 73.88 116 ARG A C 1
ATOM 912 O O . ARG A 1 116 ? 11.451 10.823 -25.013 1.00 73.88 116 ARG A O 1
ATOM 919 N N . GLN A 1 117 ? 9.393 9.952 -25.344 1.00 80.88 117 GLN A N 1
ATOM 920 C CA . GLN A 1 117 ? 9.323 9.177 -24.116 1.00 80.88 117 GLN A CA 1
ATOM 921 C C . GLN A 1 117 ? 9.390 7.683 -24.418 1.00 80.88 117 GLN A C 1
ATOM 923 O O . GLN A 1 117 ? 8.863 7.209 -25.424 1.00 80.88 117 GLN A O 1
ATOM 928 N N . TYR A 1 118 ? 10.045 6.929 -23.541 1.00 86.31 118 TYR A N 1
ATOM 929 C CA . TYR A 1 118 ? 9.997 5.474 -23.573 1.00 86.31 118 TYR A CA 1
ATOM 930 C C . TYR A 1 118 ? 10.082 4.892 -22.167 1.00 86.31 118 TYR A C 1
ATOM 932 O O . TYR A 1 118 ? 10.673 5.468 -21.250 1.00 86.31 118 TYR A O 1
ATOM 940 N N . TRP A 1 119 ? 9.493 3.711 -22.021 1.00 89.56 119 TRP A N 1
ATOM 941 C CA . TRP A 1 119 ? 9.505 2.953 -20.784 1.00 89.56 119 TRP A CA 1
ATOM 942 C C . TRP A 1 119 ? 10.529 1.825 -20.853 1.00 89.56 119 TRP A C 1
ATOM 944 O O . TRP A 1 119 ? 10.692 1.160 -21.880 1.00 89.56 119 TRP A O 1
ATOM 954 N N . LEU A 1 120 ? 11.207 1.590 -19.736 1.00 91.31 120 LEU A N 1
ATOM 955 C CA . LEU A 1 120 ? 12.069 0.439 -19.525 1.00 91.31 120 LEU A CA 1
ATOM 956 C C . LEU A 1 120 ? 11.565 -0.368 -18.334 1.00 91.31 120 LEU A C 1
ATOM 958 O O . LEU A 1 120 ? 11.115 0.206 -17.344 1.00 91.31 120 LEU A O 1
ATOM 962 N N . LYS A 1 121 ? 11.707 -1.687 -18.405 1.00 92.12 121 LYS A N 1
ATOM 963 C CA . LYS A 1 121 ? 11.567 -2.599 -17.273 1.00 92.12 121 LYS A CA 1
ATOM 964 C C . LYS A 1 121 ? 12.908 -3.288 -17.061 1.00 92.12 121 LYS A C 1
ATOM 966 O O . LYS A 1 121 ? 13.450 -3.854 -18.003 1.00 92.12 121 LYS A O 1
ATOM 971 N N . ASP A 1 122 ? 13.454 -3.193 -15.854 1.00 92.31 122 ASP A N 1
ATOM 972 C CA . ASP A 1 122 ? 14.753 -3.769 -15.486 1.00 92.31 122 ASP A CA 1
ATOM 973 C C . ASP A 1 122 ? 15.857 -3.383 -16.488 1.00 92.31 122 ASP A C 1
ATOM 975 O O . ASP A 1 122 ? 16.663 -4.199 -16.925 1.00 92.31 122 ASP A O 1
ATOM 979 N N . PHE A 1 123 ? 15.850 -2.102 -16.880 1.00 88.06 123 PHE A N 1
ATOM 980 C CA . PHE A 1 123 ? 16.761 -1.491 -17.859 1.00 88.06 123 PHE A CA 1
ATOM 981 C C . PHE A 1 123 ? 16.632 -2.004 -19.303 1.00 88.06 123 PHE A C 1
ATOM 983 O O . PHE A 1 123 ? 17.407 -1.600 -20.166 1.00 88.06 123 PHE A O 1
ATOM 990 N N . GLN A 1 124 ? 15.617 -2.815 -19.605 1.00 92.06 124 GLN A N 1
ATOM 991 C CA . GLN A 1 124 ? 15.279 -3.229 -20.964 1.00 92.06 124 GLN A CA 1
ATOM 992 C C . GLN A 1 124 ? 14.096 -2.421 -21.493 1.00 92.06 124 GLN A C 1
ATOM 994 O O . GLN A 1 124 ? 13.086 -2.259 -20.807 1.00 92.06 124 GLN A O 1
ATOM 999 N N . LYS A 1 125 ? 14.207 -1.904 -22.722 1.00 90.25 125 LYS A N 1
ATOM 1000 C CA . LYS A 1 125 ? 13.130 -1.134 -23.355 1.00 90.25 125 LYS A CA 1
ATOM 1001 C C . LYS A 1 125 ? 11.879 -2.008 -23.499 1.00 90.25 125 LYS A C 1
ATOM 1003 O O . LYS A 1 125 ? 11.949 -3.113 -24.036 1.00 90.25 125 LYS A O 1
ATOM 1008 N N . ILE A 1 126 ? 10.738 -1.496 -23.045 1.00 90.25 126 ILE A N 1
ATOM 1009 C CA . ILE A 1 126 ? 9.443 -2.136 -23.267 1.00 90.25 126 ILE A CA 1
ATOM 1010 C C . ILE A 1 126 ? 9.071 -1.952 -24.741 1.00 90.25 126 ILE A C 1
ATOM 1012 O O . ILE A 1 126 ? 9.155 -0.852 -25.281 1.00 90.25 126 ILE A O 1
ATOM 1016 N N . ASP A 1 127 ? 8.702 -3.048 -25.397 1.00 87.62 127 ASP A N 1
ATOM 1017 C CA . ASP A 1 127 ? 8.283 -3.049 -26.799 1.00 87.62 127 ASP A CA 1
ATOM 1018 C C . ASP A 1 127 ? 6.955 -2.292 -26.962 1.00 87.62 127 ASP A C 1
ATOM 1020 O O . ASP A 1 127 ? 6.023 -2.503 -26.184 1.00 87.62 127 ASP A O 1
ATOM 1024 N N . ASP A 1 128 ? 6.833 -1.474 -28.005 1.00 83.19 128 ASP A N 1
ATOM 1025 C CA . ASP A 1 128 ? 5.598 -0.749 -28.327 1.00 83.19 128 ASP A CA 1
ATOM 1026 C C . ASP A 1 128 ? 4.424 -1.727 -28.561 1.00 83.19 128 ASP A C 1
ATOM 1028 O O . ASP A 1 128 ? 3.265 -1.423 -28.279 1.00 83.19 128 ASP A O 1
ATOM 1032 N N . ASN A 1 129 ? 4.726 -2.967 -28.970 1.00 86.31 129 ASN A N 1
ATOM 1033 C CA . ASN A 1 129 ? 3.758 -4.051 -29.150 1.00 86.31 129 ASN A CA 1
ATOM 1034 C C . ASN A 1 129 ? 3.460 -4.859 -27.871 1.00 86.31 129 ASN A C 1
ATOM 1036 O O . ASN A 1 129 ? 2.906 -5.962 -27.950 1.00 86.31 129 ASN A O 1
ATOM 1040 N N . ILE A 1 130 ? 3.798 -4.355 -26.677 1.00 87.44 130 ILE A N 1
ATOM 1041 C CA . ILE A 1 130 ? 3.557 -5.056 -25.401 1.00 87.44 130 ILE A CA 1
ATOM 1042 C C . ILE A 1 130 ? 2.083 -5.436 -25.197 1.00 87.44 130 ILE A C 1
ATOM 1044 O O . ILE A 1 130 ? 1.782 -6.489 -24.628 1.00 87.44 130 ILE A O 1
ATOM 1048 N N . ALA A 1 131 ? 1.157 -4.636 -25.731 1.00 85.62 131 ALA A N 1
ATOM 1049 C CA . ALA A 1 131 ? -0.269 -4.934 -25.689 1.00 85.62 131 ALA A CA 1
ATOM 1050 C C . ALA A 1 131 ? -0.612 -6.223 -26.447 1.00 85.62 131 ALA A C 1
ATOM 1052 O O . ALA A 1 131 ? -1.426 -7.003 -25.971 1.00 85.62 131 ALA A O 1
ATOM 1053 N N . LEU A 1 132 ? 0.032 -6.505 -27.580 1.00 85.81 132 LEU A N 1
ATOM 1054 C CA . LEU A 1 132 ? -0.187 -7.757 -28.311 1.00 85.81 132 LEU A CA 1
ATOM 1055 C C . LEU A 1 132 ? 0.421 -8.943 -27.558 1.00 85.81 132 LEU A C 1
ATOM 1057 O O . LEU A 1 132 ? -0.235 -9.967 -27.394 1.00 85.81 132 LEU A O 1
ATOM 1061 N N . LYS A 1 133 ? 1.641 -8.782 -27.027 1.00 87.56 133 LYS A N 1
ATOM 1062 C CA . LYS A 1 133 ? 2.341 -9.845 -26.280 1.00 87.56 133 LYS A CA 1
ATOM 1063 C C . LYS A 1 133 ? 1.609 -10.263 -25.005 1.00 87.56 133 LYS A C 1
ATOM 1065 O O . LYS A 1 133 ? 1.698 -11.414 -24.596 1.00 87.56 133 LYS A O 1
ATOM 1070 N N . THR A 1 134 ? 0.894 -9.333 -24.379 1.00 85.62 134 THR A N 1
ATOM 1071 C CA . THR A 1 134 ? 0.192 -9.553 -23.107 1.00 85.62 134 THR A CA 1
ATOM 1072 C C . THR A 1 134 ? -1.324 -9.684 -23.272 1.00 85.62 134 THR A C 1
ATOM 1074 O O . THR A 1 134 ? -2.060 -9.547 -22.297 1.00 85.62 134 THR A O 1
ATOM 1077 N N . ASN A 1 135 ? -1.827 -9.915 -24.493 1.00 88.38 135 ASN A N 1
ATOM 1078 C CA . ASN A 1 135 ? -3.267 -9.996 -24.790 1.00 88.38 135 ASN A CA 1
ATOM 1079 C C . ASN A 1 135 ? -4.071 -8.783 -24.268 1.00 88.38 135 ASN A C 1
ATOM 1081 O O . ASN A 1 135 ? -5.207 -8.891 -23.804 1.00 88.38 135 ASN A O 1
ATOM 1085 N N . GLY A 1 136 ? -3.460 -7.603 -24.313 1.00 85.12 136 GLY A N 1
ATOM 1086 C CA . GLY A 1 136 ? -4.025 -6.328 -23.895 1.00 85.12 136 GLY A CA 1
ATOM 1087 C C . GLY A 1 136 ? -4.046 -6.111 -22.383 1.00 85.12 136 GLY A C 1
ATOM 1088 O O . GLY A 1 136 ? -4.717 -5.169 -21.949 1.00 85.12 136 GLY A O 1
ATOM 1089 N N . ARG A 1 137 ? -3.361 -6.962 -21.601 1.00 89.00 137 ARG A N 1
ATOM 1090 C CA . ARG A 1 137 ? -3.221 -6.845 -20.141 1.00 89.00 137 ARG A CA 1
ATOM 1091 C C . ARG A 1 137 ? -2.371 -5.642 -19.754 1.00 89.00 137 ARG A C 1
ATOM 1093 O O . ARG A 1 137 ? -2.787 -4.890 -18.879 1.00 89.00 137 ARG A O 1
ATOM 1100 N N . ILE A 1 138 ? -1.227 -5.458 -20.408 1.00 86.81 138 ILE A N 1
ATOM 1101 C CA . ILE A 1 138 ? -0.371 -4.281 -20.247 1.00 86.81 138 ILE A CA 1
ATOM 1102 C C . ILE A 1 138 ? -0.565 -3.394 -21.469 1.00 86.81 138 ILE A C 1
ATOM 1104 O O . ILE A 1 138 ? -0.501 -3.871 -22.602 1.00 86.81 138 ILE A O 1
ATOM 1108 N N . ARG A 1 139 ? -0.819 -2.106 -21.254 1.00 87.44 139 ARG A N 1
ATOM 1109 C CA . ARG A 1 139 ? -0.952 -1.128 -22.335 1.00 87.44 139 ARG A CA 1
ATOM 1110 C C . ARG A 1 139 ? -0.112 0.090 -22.018 1.00 87.44 139 ARG A C 1
ATOM 1112 O O . ARG A 1 139 ? -0.153 0.598 -20.899 1.00 87.44 139 ARG A O 1
ATOM 1119 N N . MET A 1 140 ? 0.608 0.547 -23.028 1.00 85.94 140 MET A N 1
ATOM 1120 C CA . MET A 1 140 ? 1.321 1.811 -23.015 1.00 85.94 140 MET A CA 1
ATOM 1121 C C . MET A 1 140 ? 0.512 2.785 -23.864 1.00 85.94 140 MET A C 1
ATOM 1123 O O . MET A 1 140 ? 0.175 2.463 -25.005 1.00 85.94 140 MET A O 1
ATOM 1127 N N . PHE A 1 141 ? 0.132 3.919 -23.289 1.00 79.12 141 PHE A N 1
ATOM 1128 C CA . PHE A 1 141 ? -0.617 4.949 -23.995 1.00 79.12 141 PHE A CA 1
ATOM 1129 C C . PHE A 1 141 ? 0.028 6.295 -23.711 1.00 79.12 141 PHE A C 1
ATOM 1131 O O . PHE A 1 141 ? -0.004 6.744 -22.570 1.00 79.12 141 PHE A O 1
ATOM 1138 N N . GLU A 1 142 ? 0.619 6.899 -24.744 1.00 74.44 142 GLU A N 1
ATOM 1139 C CA . GLU A 1 142 ? 1.373 8.154 -24.637 1.00 74.44 142 GLU A CA 1
ATOM 1140 C C . GLU A 1 142 ? 2.391 8.083 -23.485 1.00 74.44 142 GLU A C 1
ATOM 1142 O O . GLU A 1 142 ? 3.383 7.354 -23.581 1.00 74.44 142 GLU A O 1
ATOM 1147 N N . ASP A 1 143 ? 2.090 8.761 -22.379 1.00 75.88 143 ASP A N 1
ATOM 1148 C CA . ASP A 1 143 ? 2.986 8.927 -21.242 1.00 75.88 143 ASP A CA 1
ATOM 1149 C C . ASP A 1 143 ? 2.696 7.931 -20.097 1.00 75.88 143 ASP A C 1
ATOM 1151 O O . ASP A 1 143 ? 3.376 7.940 -19.067 1.00 75.88 143 ASP A O 1
ATOM 1155 N N . GLU A 1 144 ? 1.693 7.060 -20.251 1.00 81.56 144 GLU A N 1
ATOM 1156 C CA . GLU A 1 144 ? 1.181 6.185 -19.193 1.00 81.56 144 GLU A CA 1
ATOM 1157 C C . GLU A 1 144 ? 1.456 4.700 -19.460 1.00 81.56 144 GLU A C 1
ATOM 1159 O O . GLU A 1 144 ? 1.218 4.167 -20.550 1.00 81.56 144 GLU A O 1
ATOM 1164 N N . LEU A 1 145 ? 1.894 4.001 -18.407 1.00 85.31 145 LEU A N 1
ATOM 1165 C CA . LEU A 1 145 ? 1.963 2.543 -18.373 1.00 85.31 145 LEU A CA 1
ATOM 1166 C C . LEU A 1 145 ? 0.831 2.003 -17.493 1.00 85.31 145 LEU A C 1
ATOM 1168 O O . LEU A 1 145 ? 0.778 2.257 -16.286 1.00 85.31 145 LEU A O 1
ATOM 1172 N N . SER A 1 146 ? -0.074 1.243 -18.109 1.00 86.00 146 SER A N 1
ATOM 1173 C CA . SER A 1 146 ? -1.267 0.703 -17.458 1.00 86.00 146 SER A CA 1
ATOM 1174 C C . SER A 1 146 ? -1.268 -0.824 -17.441 1.00 86.00 146 SER A C 1
ATOM 1176 O O . SER A 1 146 ? -0.951 -1.489 -18.430 1.00 86.00 146 SER A O 1
ATOM 1178 N N . PHE A 1 147 ? -1.676 -1.381 -16.306 1.00 86.38 147 PHE A N 1
ATOM 1179 C CA . PHE A 1 147 ? -1.840 -2.810 -16.082 1.00 86.38 147 PHE A CA 1
ATOM 1180 C C . PHE A 1 147 ? -3.307 -3.059 -15.761 1.00 86.38 147 PHE A C 1
ATOM 1182 O O . PHE A 1 147 ? -3.807 -2.589 -14.744 1.00 86.38 147 PHE A O 1
ATOM 1189 N N . ARG A 1 148 ? -4.014 -3.807 -16.611 1.00 79.06 148 ARG A N 1
ATOM 1190 C CA . ARG A 1 148 ? -5.392 -4.234 -16.335 1.00 79.06 148 ARG A CA 1
ATOM 1191 C C . ARG A 1 148 ? -5.428 -5.281 -15.227 1.00 79.06 148 ARG A C 1
ATOM 1193 O O . ARG A 1 148 ? -6.307 -5.236 -14.378 1.00 79.06 148 ARG A O 1
ATOM 1200 N N . ALA A 1 149 ? -4.494 -6.224 -15.275 1.00 76.44 149 ALA A N 1
ATOM 1201 C CA . ALA A 1 149 ? -4.265 -7.223 -14.245 1.00 76.44 149 ALA A CA 1
ATOM 1202 C C . ALA A 1 149 ? -2.754 -7.352 -14.051 1.00 76.44 149 ALA A C 1
ATOM 1204 O O . ALA A 1 149 ? -2.013 -7.495 -15.027 1.00 76.44 149 ALA A O 1
ATOM 1205 N N . VAL A 1 150 ? -2.313 -7.243 -12.805 1.00 81.06 150 VAL A N 1
ATOM 1206 C CA . VAL A 1 150 ? -0.904 -7.367 -12.430 1.00 81.06 150 VAL A CA 1
ATOM 1207 C C . VAL A 1 150 ? -0.586 -8.853 -12.217 1.00 81.06 150 VAL A C 1
ATOM 1209 O O . VAL A 1 150 ? -1.440 -9.608 -11.766 1.00 81.06 150 VAL A O 1
ATOM 1212 N N . GLU A 1 151 ? 0.624 -9.285 -12.550 1.00 82.38 151 GLU A N 1
ATOM 1213 C CA . GLU A 1 151 ? 1.142 -10.645 -12.343 1.00 82.38 151 GLU A CA 1
ATOM 1214 C C . GLU A 1 151 ? 2.462 -10.589 -11.558 1.00 82.38 151 GLU A C 1
ATOM 1216 O O . GLU A 1 151 ? 3.148 -9.570 -11.579 1.00 82.38 151 GLU A O 1
ATOM 1221 N N . TYR A 1 152 ? 2.877 -11.666 -10.877 1.00 75.69 152 TYR A N 1
ATOM 1222 C CA . TYR A 1 152 ? 4.131 -11.644 -10.095 1.00 75.69 152 TYR A CA 1
ATOM 1223 C C . TYR A 1 152 ? 5.355 -11.272 -10.926 1.00 75.69 152 TYR A C 1
ATOM 1225 O O . TYR A 1 152 ? 6.215 -10.520 -10.460 1.00 75.69 152 TYR A O 1
ATOM 1233 N N . ASN A 1 153 ? 5.392 -11.762 -12.167 1.00 85.12 153 ASN A N 1
ATOM 1234 C CA . ASN A 1 153 ? 6.458 -11.490 -13.122 1.00 85.12 153 ASN A CA 1
ATOM 1235 C C . ASN A 1 153 ? 6.500 -10.020 -13.545 1.00 85.12 153 ASN A C 1
ATOM 1237 O O . ASN A 1 153 ? 7.486 -9.608 -14.145 1.00 85.12 153 ASN A O 1
ATOM 1241 N N . ASP A 1 154 ? 5.476 -9.218 -13.240 1.00 86.06 154 ASP A N 1
ATOM 1242 C CA . ASP A 1 154 ? 5.502 -7.777 -13.469 1.00 86.06 154 ASP A CA 1
ATOM 1243 C C . ASP A 1 154 ? 6.345 -7.040 -12.420 1.00 86.06 154 ASP A C 1
ATOM 1245 O O . ASP A 1 154 ? 6.654 -5.873 -12.636 1.00 86.06 154 ASP A O 1
ATOM 1249 N N . SER A 1 155 ? 6.758 -7.685 -11.322 1.00 84.88 155 SER A N 1
ATOM 1250 C CA . SER A 1 155 ? 7.701 -7.086 -10.368 1.00 84.88 155 SER A CA 1
ATOM 1251 C C . SER A 1 155 ? 9.005 -6.692 -11.062 1.00 84.88 155 SER A C 1
ATOM 1253 O O . SER A 1 155 ? 9.508 -7.434 -11.902 1.00 84.88 155 SER A O 1
ATOM 1255 N N . GLY A 1 156 ? 9.559 -5.540 -10.694 1.00 90.19 156 GLY A N 1
ATOM 1256 C CA . GLY A 1 156 ? 10.783 -5.024 -11.304 1.00 90.19 156 GLY A CA 1
ATOM 1257 C C . GLY A 1 156 ? 10.950 -3.521 -11.124 1.00 90.19 156 GLY A C 1
ATOM 1258 O O . GLY A 1 156 ? 10.156 -2.854 -10.449 1.00 90.19 156 GLY A O 1
ATOM 1259 N N . ILE A 1 157 ? 12.007 -2.980 -11.720 1.00 90.56 157 ILE A N 1
ATOM 1260 C CA . ILE A 1 157 ? 12.277 -1.543 -11.765 1.00 90.56 157 ILE A CA 1
ATOM 1261 C C . ILE A 1 157 ? 11.776 -1.000 -13.100 1.00 90.56 157 ILE A C 1
ATOM 1263 O O . ILE A 1 157 ? 12.355 -1.259 -14.152 1.00 90.56 157 ILE A O 1
ATOM 1267 N N . TYR A 1 158 ? 10.717 -0.202 -13.052 1.00 90.44 158 TYR A N 1
ATOM 1268 C CA . TYR A 1 158 ? 10.196 0.518 -14.202 1.00 90.44 158 TYR A CA 1
ATOM 1269 C C . TYR A 1 158 ? 10.848 1.886 -14.271 1.00 90.44 158 TYR A C 1
ATOM 1271 O O . TYR A 1 158 ? 10.820 2.650 -13.313 1.00 90.44 158 TYR A O 1
ATOM 1279 N N . THR A 1 159 ? 11.449 2.201 -15.406 1.00 89.06 159 THR A N 1
ATOM 1280 C CA . THR A 1 159 ? 12.069 3.499 -15.640 1.00 89.06 159 THR A CA 1
ATOM 1281 C C . THR A 1 159 ? 11.330 4.195 -16.755 1.00 89.06 159 THR A C 1
ATOM 1283 O O . THR A 1 159 ? 11.200 3.644 -17.843 1.00 89.06 159 THR A O 1
ATOM 1286 N N . CYS A 1 160 ? 10.879 5.411 -16.497 1.00 87.81 160 CYS A N 1
ATOM 1287 C CA . CYS A 1 160 ? 10.417 6.290 -17.547 1.00 87.81 160 CYS A CA 1
ATOM 1288 C C . CYS A 1 160 ? 11.548 7.233 -17.944 1.00 87.81 160 CYS A C 1
ATOM 1290 O O . CYS A 1 160 ? 12.089 7.938 -17.087 1.00 87.81 160 CYS A O 1
ATOM 1292 N N . ALA A 1 161 ? 11.914 7.221 -19.221 1.00 85.12 161 ALA A N 1
ATOM 1293 C CA . ALA A 1 161 ? 12.928 8.096 -19.779 1.00 85.12 161 ALA A CA 1
ATOM 1294 C C . ALA A 1 161 ? 12.260 9.149 -20.668 1.00 85.12 161 ALA A C 1
ATOM 1296 O O . ALA A 1 161 ? 11.599 8.808 -21.648 1.00 85.12 161 ALA A O 1
ATOM 1297 N N . ASP A 1 162 ? 12.447 10.419 -20.315 1.00 82.56 162 ASP A N 1
ATOM 1298 C CA . ASP A 1 162 ? 11.996 11.575 -21.090 1.00 82.56 162 ASP A CA 1
ATOM 1299 C C . ASP A 1 162 ? 13.218 12.257 -21.719 1.00 82.56 162 ASP A C 1
ATOM 1301 O O . ASP A 1 162 ? 14.125 12.704 -21.007 1.00 82.56 162 ASP A O 1
ATOM 1305 N N . ILE A 1 163 ? 13.279 12.290 -23.053 1.00 77.69 163 ILE A N 1
ATOM 1306 C CA . ILE A 1 163 ? 14.357 12.943 -23.800 1.00 77.69 163 ILE A CA 1
ATOM 1307 C C . ILE A 1 163 ? 13.893 14.346 -24.188 1.00 77.69 163 ILE A C 1
ATOM 1309 O O . ILE A 1 163 ? 13.124 14.521 -25.131 1.00 77.69 163 ILE A O 1
ATOM 1313 N N . SER A 1 164 ? 14.442 15.358 -23.516 1.00 71.00 164 SER A N 1
ATOM 1314 C CA . SER A 1 164 ? 14.224 16.760 -23.864 1.00 71.00 164 SER A CA 1
ATOM 1315 C C . SER A 1 164 ? 15.460 17.352 -24.543 1.00 71.00 164 SER A C 1
ATOM 1317 O O . SER A 1 164 ? 16.578 17.224 -24.048 1.00 71.00 164 SER A O 1
ATOM 1319 N N . ASN A 1 165 ? 15.262 18.100 -25.633 1.00 64.81 165 ASN A N 1
ATOM 1320 C CA . ASN A 1 165 ? 16.348 18.799 -26.333 1.00 64.81 165 ASN A CA 1
ATOM 1321 C C . ASN A 1 165 ? 17.001 19.887 -25.461 1.00 64.81 165 ASN A C 1
ATOM 1323 O O . ASN A 1 165 ? 18.123 20.296 -25.739 1.00 64.81 165 ASN A O 1
ATOM 1327 N N . ILE A 1 166 ? 16.298 20.372 -24.429 1.00 67.56 166 ILE A N 1
ATOM 1328 C CA . ILE A 1 166 ? 16.729 21.505 -23.596 1.00 67.56 166 ILE A CA 1
ATOM 1329 C C . ILE A 1 166 ? 17.420 21.017 -22.318 1.00 67.56 166 ILE A C 1
ATOM 1331 O O . ILE A 1 166 ? 18.453 21.553 -21.929 1.00 67.56 166 ILE A O 1
ATOM 1335 N N . ASN A 1 167 ? 16.866 19.984 -21.677 1.00 67.69 167 ASN A N 1
ATOM 1336 C CA . ASN A 1 167 ? 17.295 19.537 -20.346 1.00 67.69 167 ASN A CA 1
ATOM 1337 C C . ASN A 1 167 ? 17.979 18.159 -20.359 1.00 67.69 167 ASN A C 1
ATOM 1339 O O . ASN A 1 167 ? 18.173 17.568 -19.298 1.00 67.69 167 ASN A O 1
ATOM 1343 N N . GLY A 1 168 ? 18.317 17.635 -21.541 1.00 73.88 168 GLY A N 1
ATOM 1344 C CA . GLY A 1 168 ? 18.872 16.294 -21.693 1.00 73.88 168 GLY A CA 1
ATOM 1345 C C . GLY A 1 168 ? 17.850 15.195 -21.390 1.00 73.88 168 GLY A C 1
ATOM 1346 O O . GLY A 1 168 ? 16.638 15.393 -21.508 1.00 73.88 168 GLY A O 1
ATOM 1347 N N . VAL A 1 169 ? 18.349 14.018 -21.010 1.00 78.00 169 VAL A N 1
ATOM 1348 C CA . VAL A 1 169 ? 17.512 12.859 -20.673 1.00 78.00 169 VAL A CA 1
ATOM 1349 C C . VAL A 1 169 ? 17.216 12.856 -19.180 1.00 78.00 169 VAL A C 1
ATOM 1351 O O . VAL A 1 169 ? 18.135 12.883 -18.361 1.00 78.00 169 VAL A O 1
ATOM 1354 N N . ARG A 1 170 ? 15.935 12.798 -18.817 1.00 79.62 170 ARG A N 1
ATOM 1355 C CA . ARG A 1 170 ? 15.493 12.622 -17.433 1.00 79.62 170 ARG A CA 1
ATOM 1356 C C . ARG A 1 170 ? 15.008 11.201 -17.236 1.00 79.62 170 ARG A C 1
ATOM 1358 O O . ARG A 1 170 ? 14.222 10.699 -18.033 1.00 79.62 170 ARG A O 1
ATOM 1365 N N . PHE A 1 171 ? 15.436 10.593 -16.140 1.00 82.50 171 PHE A N 1
ATOM 1366 C CA . PHE A 1 171 ? 14.993 9.267 -15.740 1.00 82.50 171 PHE A CA 1
ATOM 1367 C C . PHE A 1 171 ? 14.157 9.369 -14.469 1.00 82.50 171 PHE A C 1
ATOM 1369 O O . PHE A 1 171 ? 14.512 10.080 -13.523 1.00 82.50 171 PHE A O 1
ATOM 1376 N N . LEU A 1 172 ? 13.038 8.654 -14.450 1.00 83.81 172 LEU A N 1
ATOM 1377 C CA . LEU A 1 172 ? 12.215 8.464 -13.267 1.00 83.81 172 LEU A CA 1
ATOM 1378 C C . LEU A 1 172 ? 12.067 6.971 -13.012 1.00 83.81 172 LEU A C 1
ATOM 1380 O O . LEU A 1 172 ? 11.550 6.247 -13.859 1.00 83.81 172 LEU A O 1
ATOM 1384 N N . HIS A 1 173 ? 12.528 6.525 -11.847 1.00 85.94 173 HIS A N 1
ATOM 1385 C CA . HIS A 1 173 ? 12.532 5.116 -11.480 1.00 85.94 173 HIS A CA 1
ATOM 1386 C C . HIS A 1 173 ? 11.404 4.803 -10.493 1.00 85.94 173 HIS A C 1
ATOM 1388 O O . HIS A 1 173 ? 11.277 5.425 -9.435 1.00 85.94 173 HIS A O 1
ATOM 1394 N N . PHE A 1 174 ? 10.632 3.777 -10.819 1.00 84.12 174 PHE A N 1
ATOM 1395 C CA . PHE A 1 174 ? 9.586 3.192 -10.000 1.00 84.12 174 PHE A CA 1
ATOM 1396 C C . PHE A 1 174 ? 9.953 1.750 -9.703 1.00 84.12 174 PHE A C 1
ATOM 1398 O O . PHE A 1 174 ? 10.268 0.982 -10.608 1.00 84.12 174 PHE A O 1
ATOM 1405 N N . ARG A 1 175 ? 9.882 1.353 -8.438 1.00 85.50 175 ARG A N 1
ATOM 1406 C CA . ARG A 1 175 ? 10.045 -0.053 -8.077 1.00 85.50 175 ARG A CA 1
ATOM 1407 C C . ARG A 1 175 ? 8.675 -0.652 -7.827 1.00 85.50 175 ARG A C 1
ATOM 1409 O O . ARG A 1 175 ? 8.004 -0.262 -6.873 1.00 85.50 175 ARG A O 1
ATOM 1416 N N . LEU A 1 176 ? 8.272 -1.579 -8.689 1.00 84.06 176 LEU A N 1
ATOM 1417 C CA . LEU A 1 176 ? 7.029 -2.319 -8.543 1.00 84.06 176 LEU A CA 1
ATOM 1418 C C . LEU A 1 176 ? 7.320 -3.642 -7.840 1.00 84.06 176 LEU A C 1
ATOM 1420 O O . LEU A 1 176 ? 8.097 -4.462 -8.332 1.00 84.06 176 LEU A O 1
ATOM 1424 N N . PHE A 1 177 ? 6.674 -3.850 -6.696 1.00 80.19 177 PHE A N 1
ATOM 1425 C CA . PHE A 1 177 ? 6.673 -5.136 -6.015 1.00 80.19 177 PHE A CA 1
ATOM 1426 C C . PHE A 1 177 ? 5.276 -5.719 -6.020 1.00 80.19 177 PHE A C 1
ATOM 1428 O O . PHE A 1 177 ? 4.350 -5.161 -5.428 1.00 80.19 177 PHE A O 1
ATOM 1435 N N . VAL A 1 178 ? 5.160 -6.876 -6.655 1.00 80.50 178 VAL A N 1
ATOM 1436 C CA . VAL A 1 178 ? 3.922 -7.629 -6.723 1.00 80.50 178 VAL A CA 1
ATOM 1437 C C . VAL A 1 178 ? 4.002 -8.766 -5.720 1.00 80.50 178 VAL A C 1
ATOM 1439 O O . VAL A 1 178 ? 4.875 -9.631 -5.813 1.00 80.50 178 VAL A O 1
ATOM 1442 N N . ARG A 1 179 ? 3.104 -8.759 -4.736 1.00 73.81 179 ARG A N 1
ATOM 1443 C CA . ARG A 1 179 ? 3.025 -9.805 -3.715 1.00 73.81 179 ARG A CA 1
ATOM 1444 C C . ARG A 1 179 ? 1.608 -10.350 -3.653 1.00 73.81 179 ARG A C 1
ATOM 1446 O O . ARG A 1 179 ? 0.632 -9.618 -3.802 1.00 73.81 179 ARG A O 1
ATOM 1453 N N . SER A 1 180 ? 1.508 -11.646 -3.399 1.00 69.06 180 SER A N 1
ATOM 1454 C CA . SER A 1 180 ? 0.278 -12.235 -2.898 1.00 69.06 180 SER A CA 1
ATOM 1455 C C . SER A 1 180 ? 0.435 -12.474 -1.426 1.00 69.06 180 SER A C 1
ATOM 1457 O O . SER A 1 180 ? 1.504 -12.865 -0.949 1.00 69.06 180 SER A O 1
ATOM 1459 N N . TYR A 1 181 ? -0.674 -12.318 -0.741 1.00 64.44 181 TYR A N 1
ATOM 1460 C CA . TYR A 1 181 ? -0.780 -12.705 0.640 1.00 64.44 181 TYR A CA 1
ATOM 1461 C C . TYR A 1 181 ? -1.803 -13.811 0.733 1.00 64.44 181 TYR A C 1
ATOM 1463 O O . TYR A 1 181 ? -2.817 -13.782 0.029 1.00 64.44 181 TYR A O 1
ATOM 1471 N N . ASN A 1 182 ? -1.533 -14.761 1.620 1.00 62.19 182 ASN A N 1
ATOM 1472 C CA . ASN A 1 182 ? -2.516 -15.770 1.932 1.00 62.19 182 ASN A CA 1
ATOM 1473 C C . ASN A 1 182 ? -3.798 -15.082 2.406 1.00 62.19 182 ASN A C 1
ATOM 1475 O O . ASN A 1 182 ? -3.765 -14.081 3.138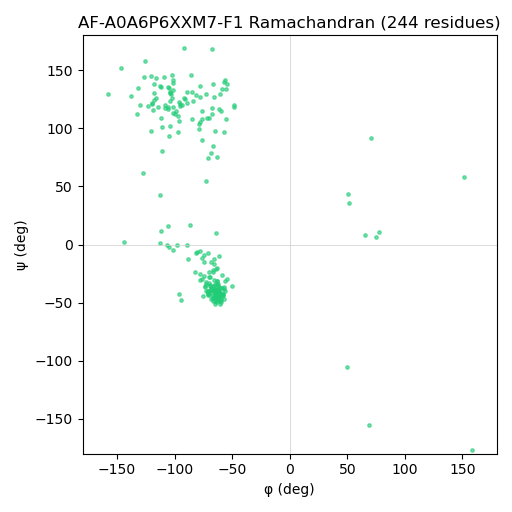 1.00 62.19 182 ASN A O 1
ATOM 1479 N N . SER A 1 183 ? -4.936 -15.637 2.005 1.00 67.06 183 SER A N 1
ATOM 1480 C CA . SER A 1 183 ? -6.241 -15.208 2.508 1.00 67.06 183 SER A CA 1
ATOM 1481 C C . SER A 1 183 ? -6.413 -15.397 4.027 1.00 67.06 183 SER A C 1
ATOM 1483 O O . SER A 1 183 ? -7.372 -14.879 4.601 1.00 67.06 183 SER A O 1
ATOM 1485 N N . ASN A 1 184 ? -5.487 -16.089 4.699 1.00 71.38 184 ASN A N 1
ATOM 1486 C CA . ASN A 1 184 ? -5.453 -16.270 6.147 1.00 71.38 184 ASN A CA 1
ATOM 1487 C C . ASN A 1 184 ? -5.360 -14.938 6.913 1.00 71.38 184 ASN A C 1
ATOM 1489 O O . ASN A 1 184 ? -4.349 -14.240 6.917 1.00 71.38 184 ASN A O 1
ATOM 1493 N N . TRP A 1 185 ? -6.413 -14.631 7.673 1.00 68.38 185 TRP A N 1
ATOM 1494 C CA . TRP A 1 185 ? -6.578 -13.372 8.414 1.00 68.38 185 TRP A CA 1
ATOM 1495 C C . TRP A 1 185 ? -5.654 -13.222 9.632 1.00 68.38 185 TRP A C 1
ATOM 1497 O O . TRP A 1 185 ? -5.649 -12.170 10.266 1.00 68.38 185 TRP A O 1
ATOM 1507 N N . LEU A 1 186 ? -4.911 -14.269 9.986 1.00 71.25 186 LEU A N 1
ATOM 1508 C CA . LEU A 1 186 ? -3.986 -14.281 11.122 1.00 71.25 186 LEU A CA 1
ATOM 1509 C C . LEU A 1 186 ? -2.521 -14.182 10.690 1.00 71.25 186 LEU A C 1
ATOM 1511 O O . LEU A 1 186 ? -1.636 -14.150 11.543 1.00 71.25 186 LEU A O 1
ATOM 1515 N N . GLU A 1 187 ? -2.244 -14.144 9.386 1.00 72.75 187 GLU A N 1
ATOM 1516 C CA . GLU A 1 187 ? -0.870 -14.059 8.918 1.00 72.75 187 GLU A CA 1
ATOM 1517 C C . GLU A 1 187 ? -0.334 -12.633 9.091 1.00 72.75 187 GLU A C 1
ATOM 1519 O O . GLU A 1 187 ? -0.801 -11.687 8.459 1.00 72.75 187 GLU A O 1
ATOM 1524 N N . ILE A 1 188 ? 0.670 -12.479 9.958 1.00 71.31 188 ILE A N 1
ATOM 1525 C CA . ILE A 1 188 ? 1.274 -11.179 10.304 1.00 71.31 188 ILE A CA 1
ATOM 1526 C C . ILE A 1 188 ? 2.007 -10.566 9.097 1.00 71.31 188 ILE A C 1
ATOM 1528 O O . ILE A 1 188 ? 2.192 -9.354 9.028 1.00 71.31 188 ILE A O 1
ATOM 1532 N N . SER A 1 189 ? 2.392 -11.390 8.118 1.00 72.69 189 SER A N 1
ATOM 1533 C CA . SER A 1 189 ? 2.990 -10.935 6.861 1.00 72.69 189 SER A CA 1
ATOM 1534 C C . SER A 1 189 ? 2.001 -10.144 5.993 1.00 72.69 189 SER A C 1
ATOM 1536 O O . SER A 1 189 ? 2.443 -9.337 5.177 1.00 72.69 189 SER A O 1
ATOM 1538 N N . ASN A 1 190 ? 0.687 -10.351 6.169 1.00 72.69 190 ASN A N 1
ATOM 1539 C CA . ASN A 1 190 ? -0.364 -9.717 5.384 1.00 72.69 190 ASN A CA 1
ATOM 1540 C C . ASN A 1 190 ? -0.714 -8.334 5.971 1.00 72.69 190 ASN A C 1
ATOM 1542 O O . ASN A 1 190 ? -1.368 -8.252 7.018 1.00 72.69 190 ASN A O 1
ATOM 1546 N N . PRO A 1 191 ? -0.338 -7.227 5.303 1.00 72.06 191 PRO A N 1
ATOM 1547 C CA . PRO A 1 191 ? -0.543 -5.883 5.839 1.00 72.06 191 PRO A CA 1
ATOM 1548 C C . PRO A 1 191 ? -2.031 -5.548 6.011 1.00 72.06 191 PRO A C 1
ATOM 1550 O O . PRO A 1 191 ? -2.404 -4.850 6.955 1.00 72.06 191 PRO A O 1
ATOM 1553 N N . ILE A 1 192 ? -2.907 -6.097 5.163 1.00 74.69 192 ILE A N 1
ATOM 1554 C CA . ILE A 1 192 ? -4.360 -5.904 5.251 1.00 74.69 192 ILE A CA 1
ATOM 1555 C C . ILE A 1 192 ? -4.914 -6.604 6.496 1.00 74.69 192 ILE A C 1
ATOM 1557 O O . ILE A 1 192 ? -5.759 -6.043 7.199 1.00 74.69 192 ILE A O 1
ATOM 1561 N N . ALA A 1 193 ? -4.443 -7.819 6.788 1.00 73.56 193 ALA A N 1
ATOM 1562 C CA . ALA A 1 193 ? -4.830 -8.551 7.991 1.00 73.56 193 ALA A CA 1
ATOM 1563 C C . ALA A 1 193 ? -4.403 -7.790 9.256 1.00 73.56 193 ALA A C 1
ATOM 1565 O O . ALA A 1 193 ? -5.226 -7.538 10.139 1.00 73.56 193 ALA A O 1
ATOM 1566 N N . VAL A 1 194 ? -3.153 -7.320 9.290 1.00 80.12 194 VAL A N 1
ATOM 1567 C CA . VAL A 1 194 ? -2.618 -6.499 10.385 1.00 80.12 194 VAL A CA 1
ATOM 1568 C C . VAL A 1 194 ? -3.426 -5.212 10.566 1.00 80.12 194 VAL A C 1
ATOM 1570 O O . VAL A 1 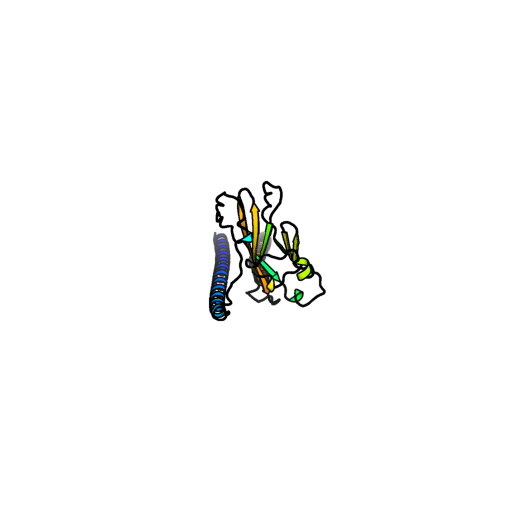194 ? -3.801 -4.874 11.691 1.00 80.12 194 VAL A O 1
ATOM 1573 N N . MET A 1 195 ? -3.774 -4.518 9.479 1.00 79.62 195 MET A N 1
ATOM 1574 C CA . MET A 1 195 ? -4.588 -3.300 9.539 1.00 79.62 195 MET A CA 1
ATOM 1575 C C . MET A 1 195 ? -5.983 -3.569 10.127 1.00 79.62 195 MET A C 1
ATOM 1577 O O . MET A 1 195 ? -6.477 -2.797 10.945 1.00 79.62 195 MET A O 1
ATOM 1581 N N . LYS A 1 196 ? -6.621 -4.690 9.769 1.00 80.50 196 LYS A N 1
ATOM 1582 C CA . LYS A 1 196 ? -7.927 -5.070 10.333 1.00 80.50 196 LYS A CA 1
ATOM 1583 C C . LYS A 1 196 ? -7.843 -5.381 11.826 1.00 80.50 196 LYS A C 1
ATOM 1585 O O . LYS A 1 196 ? -8.684 -4.911 12.589 1.00 80.50 196 LYS A O 1
ATOM 1590 N N . VAL A 1 197 ? -6.837 -6.150 12.247 1.00 86.25 197 VAL A N 1
ATOM 1591 C CA . VAL A 1 197 ? -6.638 -6.509 13.661 1.00 86.25 197 VAL A CA 1
AT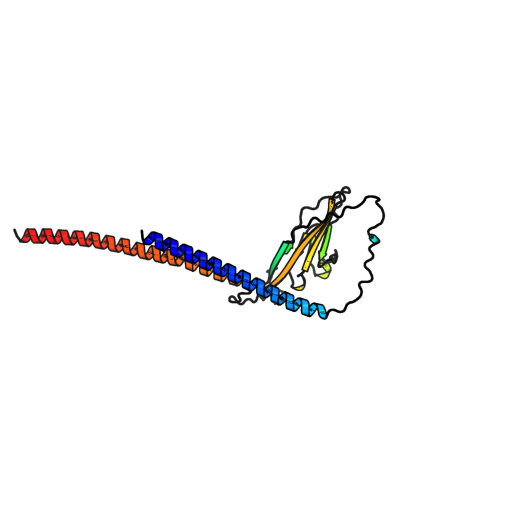OM 1592 C C . VAL A 1 197 ? -6.334 -5.266 14.497 1.00 86.25 197 VAL A C 1
ATOM 1594 O O . VAL A 1 197 ? -6.931 -5.076 15.555 1.00 86.25 197 VAL A O 1
ATOM 1597 N N . THR A 1 198 ? -5.468 -4.379 14.006 1.00 86.56 198 THR A N 1
ATOM 1598 C CA . THR A 1 198 ? -5.150 -3.108 14.678 1.00 86.56 198 THR A CA 1
ATOM 1599 C C . THR A 1 198 ? -6.359 -2.170 14.741 1.00 86.56 198 THR A C 1
ATOM 1601 O O . THR A 1 198 ? -6.607 -1.561 15.782 1.00 86.56 198 THR A O 1
ATOM 1604 N N . LEU A 1 199 ? -7.181 -2.100 13.691 1.00 87.25 199 LEU A N 1
ATOM 1605 C CA . LEU A 1 199 ? -8.426 -1.328 13.704 1.00 87.25 199 LEU A CA 1
ATOM 1606 C C . LEU A 1 199 ? -9.444 -1.898 14.707 1.00 87.25 199 LEU A C 1
ATOM 1608 O O . LEU A 1 199 ? -10.048 -1.153 15.473 1.00 87.25 199 LEU A O 1
ATOM 1612 N N . LEU A 1 200 ? -9.592 -3.222 14.782 1.00 89.75 200 LEU A N 1
ATOM 1613 C CA . LEU A 1 200 ? -10.454 -3.856 15.782 1.00 89.75 200 LEU A CA 1
ATOM 1614 C C . LEU A 1 200 ? -9.948 -3.594 17.206 1.00 89.75 200 LEU A C 1
ATOM 1616 O O . LEU A 1 200 ? -10.736 -3.263 18.093 1.00 89.75 200 LEU A O 1
ATOM 1620 N N . PHE A 1 201 ? -8.635 -3.681 17.416 1.00 88.88 201 PHE A N 1
ATOM 1621 C CA . PHE A 1 201 ? -8.012 -3.404 18.706 1.00 88.88 201 PHE A CA 1
ATOM 1622 C C . PHE A 1 201 ? -8.195 -1.942 19.129 1.00 88.88 201 PHE A C 1
ATOM 1624 O O . PHE A 1 201 ? -8.588 -1.675 20.260 1.00 88.88 201 PHE A O 1
ATOM 1631 N N . THR A 1 202 ? -7.995 -0.986 18.219 1.00 87.25 202 THR A N 1
ATOM 1632 C CA . THR A 1 202 ? -8.211 0.445 18.502 1.00 87.25 202 THR A CA 1
ATOM 1633 C C . THR A 1 202 ? -9.671 0.755 18.823 1.00 87.25 202 THR A C 1
ATOM 1635 O O . THR A 1 202 ? -9.938 1.461 19.796 1.00 87.25 202 THR A O 1
ATOM 1638 N N . ILE A 1 203 ? -10.624 0.172 18.088 1.00 86.12 203 ILE A N 1
ATOM 1639 C CA . ILE A 1 203 ? -12.054 0.262 18.410 1.00 86.12 203 ILE A CA 1
ATOM 1640 C C . ILE A 1 203 ? -12.314 -0.265 19.824 1.00 86.12 203 ILE A C 1
ATOM 1642 O O . ILE A 1 203 ? -12.973 0.406 20.617 1.00 86.12 203 ILE A O 1
ATOM 1646 N N . LEU A 1 204 ? -11.765 -1.428 20.176 1.00 92.69 204 LEU A N 1
ATOM 1647 C CA . LEU A 1 204 ? -11.962 -2.038 21.490 1.00 92.69 204 LEU A CA 1
ATOM 1648 C C . LEU A 1 204 ? -11.338 -1.182 22.606 1.00 92.69 204 LEU A C 1
ATOM 1650 O O . LEU A 1 204 ? -11.985 -0.925 23.619 1.00 92.69 204 LEU A O 1
ATOM 1654 N N . CYS A 1 205 ? -10.137 -0.644 22.396 1.00 89.44 205 CYS A N 1
ATOM 1655 C CA . CYS A 1 205 ? -9.453 0.224 23.355 1.00 89.44 205 CYS A CA 1
ATOM 1656 C C . CYS A 1 205 ? -10.089 1.610 23.520 1.00 89.44 205 CYS A C 1
ATOM 1658 O O . CYS A 1 205 ? -9.891 2.224 24.563 1.00 89.44 205 CYS A O 1
ATOM 1660 N N . ILE A 1 206 ? -10.840 2.121 22.541 1.00 89.25 206 ILE A N 1
ATOM 1661 C CA . ILE A 1 206 ? -11.504 3.432 22.644 1.00 89.25 206 ILE A CA 1
ATOM 1662 C C . ILE A 1 206 ? -12.945 3.276 23.142 1.00 89.25 206 ILE A C 1
ATOM 1664 O O . ILE A 1 206 ? -13.371 3.966 24.071 1.00 89.25 206 ILE A O 1
ATOM 1668 N N . ILE A 1 207 ? -13.703 2.353 22.548 1.00 90.12 207 ILE A N 1
ATOM 1669 C CA . ILE A 1 207 ? -15.130 2.187 22.836 1.00 90.12 207 ILE A CA 1
ATOM 1670 C C . ILE A 1 207 ? -15.341 1.547 24.208 1.00 90.12 207 ILE A C 1
ATOM 1672 O O . ILE A 1 207 ? -16.231 1.972 24.945 1.00 90.12 207 ILE A O 1
ATOM 1676 N N . LEU A 1 208 ? -14.532 0.557 24.594 1.00 86.69 208 LEU A N 1
ATOM 1677 C CA . LEU A 1 208 ? -14.757 -0.177 25.839 1.00 86.69 208 LEU A CA 1
ATOM 1678 C C . LEU A 1 208 ? -14.560 0.718 27.080 1.00 86.69 208 LEU A C 1
ATOM 1680 O O . LEU A 1 208 ? -15.466 0.755 27.919 1.00 86.69 208 LEU A O 1
ATOM 1684 N N . PRO A 1 209 ? -13.496 1.544 27.187 1.00 90.00 209 PRO A N 1
ATOM 1685 C CA . PRO A 1 209 ? -13.389 2.527 28.266 1.00 90.00 209 PRO A CA 1
ATOM 1686 C C . PRO A 1 209 ? -14.500 3.577 28.240 1.00 90.00 209 PRO A C 1
ATOM 1688 O O . PRO A 1 209 ? -14.983 3.971 29.300 1.00 90.00 209 PRO A O 1
ATOM 1691 N N . TRP A 1 210 ? -14.953 4.004 27.057 1.00 90.31 210 TRP A N 1
ATOM 1692 C CA . TRP A 1 210 ? -16.070 4.944 26.935 1.00 90.31 210 TRP A CA 1
ATOM 1693 C C . TRP A 1 210 ? -17.378 4.359 27.486 1.00 90.31 210 TRP A C 1
ATOM 1695 O O . TRP A 1 210 ? -18.094 5.028 28.239 1.00 90.31 210 TRP A O 1
ATOM 1705 N N . ILE A 1 211 ? -17.686 3.101 27.155 1.00 91.25 211 ILE A N 1
ATOM 1706 C CA . ILE A 1 211 ? -18.860 2.386 27.672 1.00 91.25 211 ILE A CA 1
ATOM 1707 C C . ILE A 1 211 ? -18.754 2.226 29.189 1.00 91.25 211 ILE A C 1
ATOM 1709 O O . ILE A 1 211 ? -19.699 2.575 29.898 1.00 91.25 211 ILE A O 1
ATOM 1713 N N . LEU A 1 212 ? -17.603 1.779 29.704 1.00 90.25 212 LEU A N 1
ATOM 1714 C CA . LEU A 1 212 ? -17.373 1.652 31.147 1.00 90.25 212 LEU A CA 1
ATOM 1715 C C . LEU A 1 212 ? -17.523 2.999 31.867 1.00 90.25 212 LEU A C 1
ATOM 1717 O O . LEU A 1 212 ? -18.169 3.077 32.912 1.00 90.25 212 LEU A O 1
ATOM 1721 N N . TYR A 1 213 ? -16.997 4.079 31.288 1.00 91.31 213 TYR A N 1
ATOM 1722 C CA . TYR A 1 213 ? -17.143 5.433 31.818 1.00 91.31 213 TYR A CA 1
ATOM 1723 C C . TYR A 1 213 ? -18.610 5.880 31.866 1.00 91.31 213 TYR A C 1
ATOM 1725 O O . TYR A 1 213 ? -19.065 6.465 32.856 1.00 91.31 213 TYR A O 1
ATOM 1733 N N . ARG A 1 214 ? -19.384 5.605 30.809 1.00 88.25 214 ARG A N 1
ATOM 1734 C CA . ARG A 1 214 ? -20.822 5.911 30.765 1.00 88.25 214 ARG A CA 1
ATOM 1735 C C . ARG A 1 214 ? -21.591 5.104 31.803 1.00 88.25 214 ARG A C 1
ATOM 1737 O O . ARG A 1 214 ? -22.420 5.688 32.500 1.00 88.25 214 ARG A O 1
ATOM 1744 N N . TYR A 1 215 ? -21.275 3.820 31.939 1.00 88.38 215 TYR A N 1
ATOM 1745 C CA . TYR A 1 215 ? -21.892 2.925 32.912 1.00 88.38 215 TYR A CA 1
ATOM 1746 C C . TYR A 1 215 ? -21.653 3.412 34.351 1.00 88.38 215 TYR A C 1
ATOM 1748 O O . TYR A 1 215 ? -22.604 3.677 35.083 1.00 88.38 215 TYR A O 1
ATOM 1756 N N . GLN A 1 216 ? -20.398 3.699 34.719 1.00 87.25 216 GLN A N 1
ATOM 1757 C CA . GLN A 1 216 ? -20.055 4.217 36.051 1.00 87.25 216 GLN A CA 1
ATOM 1758 C C . GLN A 1 216 ? -20.753 5.548 36.382 1.00 87.25 216 GLN A C 1
ATOM 1760 O O . GLN A 1 216 ? -21.151 5.791 37.524 1.00 87.25 216 GLN A O 1
ATOM 1765 N N . ASN A 1 217 ? -20.903 6.444 35.403 1.00 83.94 217 ASN A N 1
ATOM 1766 C CA . ASN A 1 217 ? -21.580 7.724 35.623 1.00 83.94 217 ASN A CA 1
ATOM 1767 C C . ASN A 1 217 ? -23.104 7.602 35.689 1.00 83.94 217 ASN A C 1
ATOM 1769 O O . ASN A 1 217 ? -23.743 8.407 36.375 1.00 83.94 217 ASN A O 1
ATOM 1773 N N . PHE A 1 218 ? -23.685 6.624 34.995 1.00 84.56 218 PHE A N 1
ATOM 1774 C CA . PHE A 1 218 ? -25.109 6.325 35.088 1.00 84.56 218 PHE A CA 1
ATOM 1775 C C . PHE A 1 218 ? -25.469 5.854 36.500 1.00 84.56 218 PHE A C 1
ATOM 1777 O O . PHE A 1 218 ? -26.335 6.460 37.138 1.00 84.56 218 PHE A O 1
ATOM 1784 N N . ASP A 1 219 ? -24.710 4.897 37.040 1.00 83.81 219 ASP A N 1
ATOM 1785 C CA . ASP A 1 219 ? -24.895 4.402 38.408 1.00 83.81 219 ASP A CA 1
ATOM 1786 C C . ASP A 1 219 ? -24.776 5.526 39.439 1.00 83.81 219 ASP A C 1
ATOM 1788 O O . ASP A 1 219 ? -25.612 5.660 40.331 1.00 83.81 219 ASP A O 1
ATOM 1792 N N . ARG A 1 220 ? -23.800 6.430 39.281 1.00 84.94 220 ARG A N 1
ATOM 1793 C CA . ARG A 1 220 ? -23.661 7.594 40.174 1.00 84.94 220 ARG A CA 1
ATOM 1794 C C . ARG A 1 220 ? -24.889 8.505 40.168 1.00 84.94 220 ARG A C 1
ATOM 1796 O O . ARG A 1 220 ? -25.235 9.046 41.220 1.00 84.94 220 ARG A O 1
ATOM 1803 N N . LYS A 1 221 ? -25.544 8.711 39.020 1.00 87.81 221 LYS A N 1
ATOM 1804 C CA . LYS A 1 221 ? -26.779 9.513 38.947 1.00 87.81 221 LYS A CA 1
ATOM 1805 C C . LYS A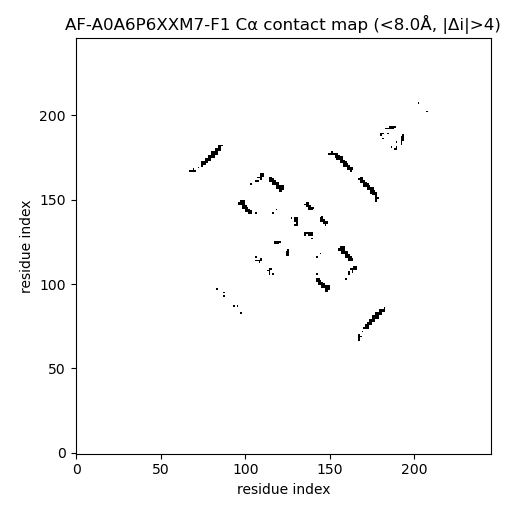 1 221 ? -27.945 8.796 39.625 1.00 87.81 221 LYS A C 1
ATOM 1807 O O . LYS A 1 221 ? -28.670 9.439 40.384 1.00 87.81 221 LYS A O 1
ATOM 1812 N N . LEU A 1 222 ? -28.086 7.490 39.396 1.00 88.50 222 LEU A N 1
ATOM 1813 C CA . LEU A 1 222 ? -29.124 6.672 40.020 1.00 88.50 222 LEU A CA 1
ATOM 1814 C C . LEU A 1 222 ? -28.971 6.662 41.550 1.00 88.50 222 LEU A C 1
ATOM 1816 O O . LEU A 1 222 ? -29.917 6.976 42.268 1.00 88.50 222 LEU A O 1
ATOM 1820 N N . ILE A 1 223 ? -27.752 6.419 42.045 1.00 86.81 223 ILE A N 1
ATOM 1821 C CA . ILE A 1 223 ? -27.421 6.422 43.477 1.00 86.81 223 ILE A CA 1
ATOM 1822 C C . ILE A 1 223 ? -27.718 7.788 44.105 1.00 86.81 223 ILE A C 1
ATOM 1824 O O . ILE A 1 223 ? -28.297 7.852 45.188 1.00 86.81 223 ILE A O 1
ATOM 1828 N N . ARG A 1 224 ? -27.371 8.897 43.433 1.00 91.00 224 ARG A N 1
ATOM 1829 C CA . ARG A 1 224 ? -27.706 10.245 43.925 1.00 91.00 224 ARG A CA 1
ATOM 1830 C C . ARG A 1 224 ? -29.213 10.443 44.051 1.00 91.00 224 ARG A C 1
ATOM 1832 O O . ARG A 1 224 ? -29.647 10.963 45.073 1.00 91.00 224 ARG A O 1
ATOM 1839 N N . LYS A 1 225 ? -29.998 10.019 43.055 1.00 93.06 225 LYS A N 1
ATOM 1840 C CA . LYS A 1 225 ? -31.464 10.119 43.099 1.00 93.06 225 LYS A CA 1
ATOM 1841 C C . LYS A 1 225 ? -32.037 9.335 44.287 1.00 93.06 225 LYS A C 1
ATOM 1843 O O . LYS A 1 225 ? -32.750 9.922 45.097 1.00 93.06 225 LYS A O 1
ATOM 1848 N N . TYR A 1 226 ? -31.619 8.078 44.461 1.00 91.50 226 TYR A N 1
ATOM 1849 C CA . TYR A 1 226 ? -32.012 7.248 45.606 1.00 91.50 226 TYR A CA 1
ATOM 1850 C C . TYR A 1 226 ? -31.643 7.881 46.956 1.00 91.50 226 TYR A C 1
ATOM 1852 O O . TYR A 1 226 ? -32.458 7.901 47.876 1.00 91.50 226 TYR A O 1
ATOM 1860 N N . TYR A 1 227 ? -30.441 8.452 47.086 1.00 92.50 227 TYR A N 1
ATOM 1861 C CA . TYR A 1 227 ? -30.020 9.129 48.318 1.00 92.50 227 TYR A CA 1
ATOM 1862 C C . TYR A 1 227 ? -30.867 10.366 48.641 1.00 92.50 227 TYR A C 1
ATOM 1864 O O . TYR A 1 227 ? -31.149 10.619 49.815 1.00 92.50 227 TYR A O 1
ATOM 1872 N N . VAL A 1 228 ? -31.266 11.145 47.627 1.00 94.75 228 VAL A N 1
ATOM 1873 C CA . VAL A 1 228 ? -32.145 12.308 47.822 1.00 94.75 228 VAL A CA 1
ATOM 1874 C C . VAL A 1 228 ? -33.530 11.859 48.282 1.00 94.75 228 VAL A C 1
ATOM 1876 O O . VAL A 1 228 ? -34.014 12.372 49.291 1.00 94.75 228 VAL A O 1
ATOM 1879 N N . GLU A 1 229 ? -34.131 10.874 47.614 1.00 94.69 229 GLU A N 1
ATOM 1880 C CA . GLU A 1 229 ? -35.444 10.329 47.987 1.00 94.69 229 GLU A CA 1
ATOM 1881 C C . GLU A 1 229 ? -35.420 9.763 49.415 1.00 94.69 229 GLU A C 1
ATOM 1883 O O . GLU A 1 229 ? -36.227 10.160 50.255 1.00 94.69 229 GLU A O 1
ATOM 1888 N N . MET A 1 230 ? -34.408 8.958 49.753 1.00 92.50 230 MET A N 1
ATOM 1889 C CA . MET A 1 230 ? -34.254 8.388 51.095 1.00 92.50 230 MET A CA 1
ATOM 1890 C C . MET A 1 230 ? -34.077 9.465 52.179 1.00 92.50 230 MET A C 1
ATOM 1892 O O . MET A 1 230 ? -34.588 9.324 53.295 1.00 92.50 230 MET A O 1
ATOM 1896 N N . LYS A 1 231 ? -33.374 10.566 51.874 1.00 94.38 231 LYS A N 1
ATOM 1897 C CA . LYS A 1 231 ? -33.209 11.699 52.799 1.00 94.38 231 LYS A CA 1
ATOM 1898 C C . LYS A 1 231 ? -34.544 12.401 53.071 1.00 94.38 231 LYS A C 1
ATOM 1900 O O . LYS A 1 231 ? -34.806 12.754 54.224 1.00 94.38 231 LYS A O 1
ATOM 1905 N N . VAL A 1 232 ? -35.388 12.566 52.050 1.00 95.00 232 VAL A N 1
ATOM 1906 C CA . VAL A 1 232 ? -36.734 13.146 52.181 1.00 95.00 232 VAL A CA 1
ATOM 1907 C C . VAL A 1 232 ? -37.623 12.244 53.038 1.00 95.00 232 VAL A C 1
ATOM 1909 O O . VAL A 1 232 ? -38.146 12.712 54.052 1.00 95.00 232 VAL A O 1
ATOM 1912 N N . THR A 1 233 ? -37.707 10.947 52.739 1.00 95.50 233 THR A N 1
ATOM 1913 C CA . THR A 1 233 ? -38.518 9.988 53.513 1.00 95.50 233 THR A CA 1
ATOM 1914 C C . THR A 1 233 ? -38.098 9.941 54.983 1.00 95.50 233 THR A C 1
ATOM 1916 O O . THR A 1 233 ? -38.933 10.018 55.885 1.00 95.50 233 THR A O 1
ATOM 1919 N N . LYS A 1 234 ? -36.786 9.920 55.255 1.00 94.44 234 LYS A N 1
ATOM 1920 C CA . LYS A 1 234 ? -36.256 9.930 56.628 1.00 94.44 234 LYS A CA 1
ATOM 1921 C C . LYS A 1 234 ? -36.626 11.208 57.390 1.00 94.44 234 LYS A C 1
ATOM 1923 O O . LYS A 1 234 ? -36.826 11.165 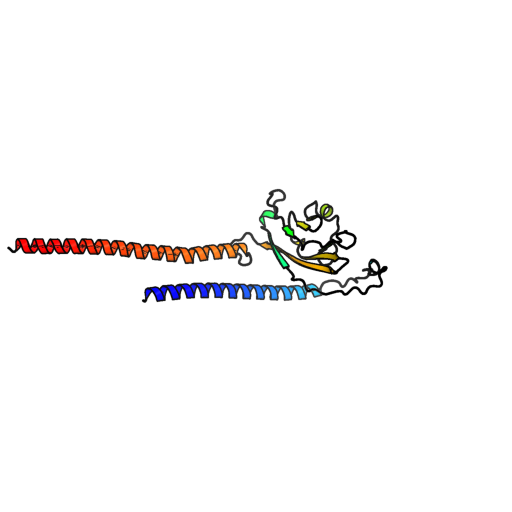58.603 1.00 94.44 234 LYS A O 1
ATOM 1928 N N . SER A 1 235 ? -36.711 12.348 56.700 1.00 95.19 235 SER A N 1
ATOM 1929 C CA . SER A 1 235 ? -37.126 13.619 57.304 1.00 95.19 235 SER A CA 1
ATOM 1930 C C . SER A 1 235 ? -38.628 13.684 57.596 1.00 95.19 235 SER A C 1
ATOM 1932 O O . SER A 1 235 ? -39.001 14.225 58.637 1.00 95.19 235 SER A O 1
ATOM 1934 N N . MET A 1 236 ? -39.469 13.090 56.740 1.00 94.81 236 MET A N 1
ATOM 1935 C CA . MET A 1 236 ? -40.913 12.978 56.973 1.00 94.81 236 MET A CA 1
ATOM 1936 C C . MET A 1 236 ? -41.202 12.094 58.190 1.00 94.81 236 MET A C 1
ATOM 1938 O O . MET A 1 236 ? -41.857 12.554 59.120 1.00 94.81 236 MET A O 1
ATOM 1942 N N . LEU A 1 237 ? -40.584 10.910 58.269 1.00 94.75 237 LEU A N 1
ATOM 1943 C CA . LEU A 1 237 ? -40.718 10.002 59.419 1.00 94.75 237 LEU A CA 1
ATOM 1944 C C . LEU A 1 237 ? -40.307 10.655 60.752 1.00 94.75 237 LEU A C 1
ATOM 1946 O O . LEU A 1 237 ? -40.921 10.417 61.788 1.00 94.75 237 LEU A O 1
ATOM 1950 N N . ARG A 1 238 ? -39.276 11.515 60.754 1.00 94.38 238 ARG A N 1
ATOM 1951 C CA . ARG A 1 238 ? -38.884 12.284 61.955 1.00 94.38 238 ARG A CA 1
ATOM 1952 C C . ARG A 1 238 ? -39.883 13.374 62.343 1.00 94.38 238 ARG A C 1
ATOM 1954 O O . ARG A 1 238 ? -39.882 13.801 63.495 1.00 94.38 238 ARG A O 1
ATOM 1961 N N . ARG A 1 239 ? -40.641 13.927 61.393 1.00 94.38 239 ARG A N 1
ATOM 1962 C CA . ARG A 1 239 ? -41.709 14.892 61.699 1.00 94.38 239 ARG A CA 1
ATOM 1963 C C . ARG A 1 239 ? -42.919 14.166 62.269 1.00 94.38 239 ARG A C 1
ATOM 1965 O O . ARG A 1 239 ? -43.423 14.592 63.293 1.00 94.38 239 ARG A O 1
ATOM 1972 N N . GLU A 1 240 ? -43.294 13.047 61.664 1.00 95.19 240 GLU A N 1
ATOM 1973 C CA . GLU A 1 240 ? -44.406 12.210 62.112 1.00 95.19 240 GLU A CA 1
ATOM 1974 C C . GLU A 1 240 ? -44.195 11.674 63.533 1.00 95.19 240 GLU A C 1
ATOM 1976 O O . GLU A 1 240 ? -45.056 11.864 64.384 1.00 95.19 240 GLU A O 1
ATOM 1981 N N . LYS A 1 241 ? -43.006 11.135 63.849 1.00 94.81 241 LYS A N 1
ATOM 1982 C CA . LYS A 1 241 ? -42.681 10.716 65.226 1.00 94.81 241 LYS A CA 1
ATOM 1983 C C . LYS A 1 241 ? -42.838 11.837 66.253 1.00 94.81 241 LYS A C 1
ATOM 1985 O O . LYS A 1 241 ? -43.357 11.595 67.331 1.00 94.81 241 LYS A O 1
ATOM 1990 N N . ARG A 1 242 ? -42.427 13.061 65.906 1.00 94.50 242 ARG A N 1
ATOM 1991 C CA . ARG A 1 242 ? -42.572 14.218 66.800 1.00 94.50 242 ARG A CA 1
ATOM 1992 C C . ARG A 1 242 ? -44.024 14.641 66.987 1.00 94.50 242 ARG A C 1
ATOM 1994 O O . ARG A 1 242 ? -44.320 15.199 68.022 1.00 94.50 242 ARG A O 1
ATOM 2001 N N . LEU A 1 243 ? -44.907 14.404 66.019 1.00 93.81 243 LEU A N 1
ATOM 2002 C CA . LEU A 1 243 ? -46.332 14.720 66.163 1.00 93.81 243 LEU A CA 1
ATOM 2003 C C . LEU A 1 243 ? -47.064 13.734 67.077 1.00 93.81 243 LEU A C 1
ATOM 2005 O O . LEU A 1 243 ? -48.058 14.115 67.668 1.00 93.81 243 LEU A O 1
ATOM 2009 N N . ILE A 1 244 ? -46.587 12.492 67.184 1.00 94.38 244 ILE A N 1
ATOM 2010 C CA . ILE A 1 244 ? -47.175 11.466 68.062 1.00 94.38 244 ILE A CA 1
ATOM 2011 C C . ILE A 1 244 ? -46.766 11.677 69.531 1.00 94.38 244 ILE A C 1
ATOM 2013 O O . ILE A 1 244 ? -47.464 11.238 70.437 1.00 94.38 244 ILE A O 1
ATOM 2017 N N . GLU A 1 245 ? -45.623 12.320 69.774 1.00 90.50 245 GLU A N 1
ATOM 2018 C CA . GLU A 1 245 ? -45.112 12.603 71.124 1.00 90.50 245 GLU A CA 1
ATOM 2019 C C . GLU A 1 245 ? -45.761 13.833 71.793 1.00 90.50 245 GLU A C 1
ATOM 2021 O O . GLU A 1 245 ? -45.494 14.079 72.969 1.00 90.50 245 GLU A O 1
ATOM 2026 N N . TYR A 1 246 ? -46.595 14.589 71.070 1.00 77.62 246 TYR A N 1
ATOM 2027 C CA . TYR A 1 246 ? -47.384 15.720 71.580 1.00 77.62 246 TYR A CA 1
ATOM 2028 C C . TYR A 1 246 ? -48.860 15.343 71.696 1.00 77.62 246 TYR A C 1
ATOM 2030 O O . TYR A 1 246 ? -49.494 15.822 72.662 1.00 77.62 246 TYR A O 1
#

pLDDT: mean 70.01, std 20.13, range [21.38, 95.5]

Sequence (246 aa):
MFYHQCITTTATMIIIINLLMVIVMIETNSNNDNKKKIDLMEMESYLPKESFDSFDPDILLRRSNHSIYVQYISTMTTTIMIDMNENQLSSSSSSSSSSLIINQLRAVPTSDGQIRQYWLKDFQKIDDNIALKTNGRIRMFEDELSFRAVEYNDSGIYTCADISNINGVRFLHFRLFVRSYNSNWLEISNPIAVMKVTLLFTILCIILPWILYRYQNFDRKLIRKYYVEMKVTKSMLRREKRLIEY

Nearest PDB structures (foldseek):
  2ptu-assembly3_C  TM=6.594E-01  e=1.626E-05  Mus musculus
  2ptu-assembly4_D  TM=6.690E-01  e=4.519E-05  Mus musculus
  5xwu-assembly1_C  TM=6.160E-01  e=3.080E-05  Mus musculus
  2ptu-assembly1_A  TM=6.226E-01  e=1.256E-04  Mus musculus
  6isb-assembly1_A  TM=5.375E-01  e=1.176E-03  Homo sapiens

Organism: Dermatophagoides pteronyssinus (NCBI:txid6956)